Protein AF-A0A101HUD2-F1 (afdb_monomer_lite)

Structure (mmCIF, N/CA/C/O backbone):
data_AF-A0A101HUD2-F1
#
_entry.id   AF-A0A101HUD2-F1
#
loop_
_atom_site.group_PDB
_atom_site.id
_atom_site.type_symbol
_atom_site.label_atom_id
_atom_site.label_alt_id
_atom_site.label_comp_id
_atom_site.label_asym_id
_atom_site.label_entity_id
_atom_site.label_seq_id
_atom_site.pdbx_PDB_ins_code
_atom_site.Cartn_x
_atom_site.Cartn_y
_atom_site.Cartn_z
_atom_site.occupancy
_atom_site.B_iso_or_equiv
_atom_site.auth_seq_id
_atom_site.auth_comp_id
_atom_site.auth_asym_id
_atom_site.auth_atom_id
_atom_site.pdbx_PDB_model_num
ATOM 1 N N . MET A 1 1 ? -55.089 -31.648 31.713 1.00 52.16 1 MET A N 1
ATOM 2 C CA . MET A 1 1 ? -54.821 -31.008 30.400 1.00 52.16 1 MET A CA 1
ATOM 3 C C . MET A 1 1 ? -54.648 -29.482 30.451 1.00 52.16 1 MET A C 1
ATOM 5 O O . MET A 1 1 ? -53.893 -28.968 29.644 1.00 52.16 1 MET A O 1
ATOM 9 N N . LYS A 1 2 ? -55.239 -28.736 31.404 1.00 50.19 2 LYS A N 1
ATOM 10 C CA . LYS A 1 2 ? -55.104 -27.259 31.476 1.00 50.19 2 LYS A CA 1
ATOM 11 C C . LYS A 1 2 ? -53.795 -26.702 32.077 1.00 50.19 2 LYS A C 1
ATOM 13 O O . LYS A 1 2 ? -53.515 -25.530 31.883 1.00 50.19 2 LYS A O 1
ATOM 18 N N . LYS A 1 3 ? -52.977 -27.512 32.767 1.00 48.19 3 LYS A N 1
ATOM 19 C CA . LYS A 1 3 ? -51.694 -27.059 33.358 1.00 48.19 3 LYS A CA 1
ATOM 20 C C . LYS A 1 3 ? -50.488 -27.157 32.409 1.00 48.19 3 LYS A C 1
ATOM 22 O O . LYS A 1 3 ? -49.485 -26.504 32.649 1.00 48.19 3 LYS A O 1
ATOM 27 N N . ILE A 1 4 ? -50.600 -27.925 31.321 1.00 52.41 4 ILE A N 1
ATOM 28 C CA . ILE A 1 4 ? -49.513 -28.111 30.340 1.00 52.41 4 ILE A CA 1
ATOM 29 C C . ILE A 1 4 ? -49.506 -26.981 29.296 1.00 52.41 4 ILE A C 1
ATOM 31 O O . ILE A 1 4 ? -48.443 -26.585 28.834 1.00 52.41 4 ILE A O 1
ATOM 35 N N . LEU A 1 5 ? -50.663 -26.371 29.002 1.00 47.00 5 LEU A N 1
ATOM 36 C CA . LEU A 1 5 ? -50.728 -25.225 28.085 1.00 47.00 5 LEU A CA 1
ATOM 37 C C . LEU A 1 5 ? -50.095 -23.940 28.646 1.00 47.00 5 LEU A C 1
ATOM 39 O O . LEU A 1 5 ? -49.702 -23.079 27.869 1.00 47.00 5 LEU A O 1
ATOM 43 N N . PHE A 1 6 ? -49.962 -23.804 29.969 1.00 47.34 6 PHE A N 1
ATOM 44 C CA . PHE A 1 6 ? -49.392 -22.592 30.571 1.00 47.34 6 PHE A CA 1
ATOM 45 C C . PHE A 1 6 ? -47.856 -22.577 30.549 1.00 47.34 6 PHE A C 1
ATOM 47 O O . PHE A 1 6 ? -47.251 -21.512 30.521 1.00 47.34 6 PHE A O 1
ATOM 54 N N . ALA A 1 7 ? -47.218 -23.752 30.499 1.00 47.59 7 ALA A N 1
ATOM 55 C CA . ALA A 1 7 ? -45.763 -23.862 30.397 1.00 47.59 7 ALA A CA 1
ATOM 56 C C . ALA A 1 7 ? -45.249 -23.546 28.980 1.00 47.59 7 ALA A C 1
ATOM 58 O O . ALA A 1 7 ? -44.144 -23.033 28.830 1.00 47.59 7 ALA A O 1
ATOM 59 N N . LEU A 1 8 ? -46.064 -23.783 27.944 1.00 45.81 8 LEU A N 1
ATOM 60 C CA . LEU A 1 8 ? -45.696 -23.478 26.556 1.00 45.81 8 LEU A CA 1
ATOM 61 C C . LEU A 1 8 ? -45.799 -21.981 26.215 1.00 45.81 8 LEU A C 1
ATOM 63 O O . LEU A 1 8 ? -45.096 -21.516 25.328 1.00 45.81 8 LEU A O 1
ATOM 67 N N . ALA A 1 9 ? -46.637 -21.224 26.931 1.00 48.59 9 ALA A N 1
ATOM 68 C CA . ALA A 1 9 ? -46.814 -19.785 26.707 1.00 48.59 9 ALA A CA 1
ATOM 69 C C . ALA A 1 9 ? -45.711 -18.922 27.355 1.00 48.59 9 ALA A C 1
ATOM 71 O O . ALA A 1 9 ? -45.517 -17.772 26.968 1.00 48.59 9 ALA A O 1
ATOM 72 N N . ILE A 1 10 ? -44.973 -19.470 28.328 1.00 48.47 10 ILE A N 1
ATOM 73 C CA . ILE A 1 10 ? -43.882 -18.763 29.022 1.00 48.47 10 ILE A CA 1
ATOM 74 C C . ILE A 1 10 ? -42.549 -18.916 28.268 1.00 48.47 10 ILE A C 1
ATOM 76 O O . ILE A 1 10 ? -41.700 -18.032 28.345 1.00 48.47 10 ILE A O 1
ATOM 80 N N . LEU A 1 11 ? -42.382 -19.971 27.459 1.00 48.03 11 LEU A N 1
ATOM 81 C CA . LEU A 1 11 ? -41.177 -20.147 26.638 1.00 48.03 11 LEU A CA 1
ATOM 82 C C . LEU A 1 11 ? -41.132 -19.248 25.392 1.00 48.03 11 LEU A C 1
ATOM 84 O O . LEU A 1 11 ? -40.073 -19.095 24.796 1.00 48.03 11 LEU A O 1
ATOM 88 N N . THR A 1 12 ? -42.250 -18.634 24.998 1.00 49.47 12 THR A N 1
ATOM 89 C CA . THR A 1 12 ? -42.324 -17.765 23.810 1.00 49.47 12 THR A CA 1
ATOM 90 C C . THR A 1 12 ? -42.068 -16.284 24.102 1.00 49.47 12 THR A C 1
ATOM 92 O O . THR A 1 12 ? -42.095 -15.479 23.178 1.00 49.47 12 THR A O 1
ATOM 95 N N . PHE A 1 13 ? -41.818 -15.906 25.362 1.00 48.19 13 PHE A N 1
ATOM 96 C CA . PHE A 1 13 ? -41.580 -14.509 25.766 1.00 48.19 13 PHE A CA 1
ATOM 97 C C . PHE A 1 13 ? -40.123 -14.187 26.137 1.00 48.19 13 PHE A C 1
ATOM 99 O O . PHE A 1 13 ? -39.815 -13.049 26.487 1.00 48.19 13 PHE A O 1
ATOM 106 N N . LEU A 1 14 ? -39.209 -15.156 26.033 1.00 52.09 14 LEU A N 1
ATOM 107 C CA . LEU A 1 14 ? -37.779 -14.944 26.258 1.00 52.09 14 LEU A CA 1
ATOM 108 C C . LEU A 1 14 ? -37.064 -14.767 24.920 1.00 52.09 14 LEU A C 1
ATOM 110 O O . LEU A 1 14 ? -36.564 -15.717 24.329 1.00 52.09 14 LEU A O 1
ATOM 114 N N . GLY A 1 15 ? -37.024 -13.515 24.470 1.00 54.12 15 GLY A N 1
ATOM 115 C CA . GLY A 1 15 ? -36.159 -13.075 23.384 1.00 54.12 15 GLY A CA 1
ATOM 116 C C . GLY A 1 15 ? -36.872 -12.969 22.046 1.00 54.12 15 GLY A C 1
ATOM 117 O O . GLY A 1 15 ? -36.705 -13.818 21.174 1.00 54.12 15 GLY A O 1
ATOM 118 N N . SER A 1 16 ? -37.560 -11.846 21.817 1.00 53.38 16 SER A N 1
ATOM 119 C CA . SER A 1 16 ? -37.506 -11.275 20.469 1.00 53.38 16 SER A CA 1
ATOM 120 C C . SER A 1 16 ? -36.022 -11.194 20.116 1.00 53.38 16 SER A C 1
ATOM 122 O O . SER A 1 16 ? -35.287 -10.597 20.912 1.00 53.38 16 SER A O 1
ATOM 124 N N . PRO A 1 17 ? -35.541 -11.789 19.007 1.00 54.94 17 PRO A N 1
ATOM 125 C CA . PRO A 1 17 ? -34.194 -11.497 18.566 1.00 54.94 17 PRO A CA 1
ATOM 126 C C . PRO A 1 17 ? -34.155 -9.980 18.440 1.00 54.94 17 PRO A C 1
ATOM 128 O O . PRO A 1 17 ? -34.893 -9.394 17.640 1.00 54.94 17 PRO A O 1
ATOM 131 N N . GLY A 1 18 ? -33.364 -9.325 19.297 1.00 54.00 18 GLY A N 1
ATOM 132 C CA . GLY A 1 18 ? -32.982 -7.951 19.033 1.00 54.00 18 GLY A CA 1
ATOM 133 C C . GLY A 1 18 ? -32.540 -7.941 17.581 1.00 54.00 18 GLY A C 1
ATOM 134 O O . GLY A 1 18 ? -31.920 -8.909 17.132 1.00 54.00 18 GLY A O 1
ATOM 135 N N . LYS A 1 19 ? -32.939 -6.929 16.809 1.00 45.28 19 LYS A N 1
ATOM 136 C CA . LYS A 1 19 ? -32.363 -6.770 15.480 1.00 45.28 19 LYS A CA 1
ATOM 137 C C . LYS A 1 19 ? -30.859 -6.706 15.708 1.00 45.28 19 LYS A C 1
ATOM 139 O O . LYS A 1 19 ? -30.356 -5.672 16.135 1.00 45.28 19 LYS A O 1
ATOM 144 N N . ILE A 1 20 ? -30.166 -7.818 15.478 1.00 47.25 20 ILE A N 1
ATOM 145 C CA . ILE A 1 20 ? -28.734 -7.838 15.274 1.00 47.25 20 ILE A CA 1
ATOM 146 C C . ILE A 1 20 ? -28.622 -7.141 13.929 1.00 47.25 20 ILE A C 1
ATOM 148 O O . ILE A 1 20 ? -28.646 -7.762 12.870 1.00 47.25 20 ILE A O 1
ATOM 152 N N . ARG A 1 21 ? -28.652 -5.807 13.964 1.00 49.19 21 ARG A N 1
ATOM 153 C CA . ARG A 1 21 ? -28.029 -5.038 12.914 1.00 49.19 21 ARG A CA 1
ATOM 154 C C . ARG A 1 21 ? -26.582 -5.477 13.052 1.00 49.19 21 ARG A C 1
ATOM 156 O O . ARG A 1 21 ? -25.925 -5.113 14.019 1.00 49.19 21 ARG A O 1
ATOM 163 N N . ALA A 1 22 ? -26.118 -6.328 12.140 1.00 48.12 22 ALA A N 1
ATOM 164 C CA . ALA A 1 22 ? -24.749 -6.146 11.712 1.00 48.12 22 ALA A CA 1
ATOM 165 C C . ALA A 1 22 ? -24.693 -4.654 11.388 1.00 48.12 22 ALA A C 1
ATOM 167 O O . ALA A 1 22 ? -25.443 -4.205 10.514 1.00 48.12 22 ALA A O 1
ATOM 168 N N . GLU A 1 23 ? -24.012 -3.861 12.216 1.00 55.31 23 GLU A N 1
ATOM 169 C CA . GLU A 1 23 ? -23.694 -2.508 11.798 1.00 55.31 23 GLU A CA 1
ATOM 170 C C . GLU A 1 23 ? -22.997 -2.696 10.464 1.00 55.31 23 GLU A C 1
ATOM 172 O O . GLU A 1 23 ? -21.988 -3.398 10.370 1.00 55.31 23 GLU A O 1
ATOM 177 N N . GLU A 1 24 ? -23.674 -2.262 9.402 1.00 67.94 24 GLU A N 1
ATOM 178 C CA . GLU A 1 24 ? -23.121 -2.382 8.072 1.00 67.94 24 GLU A CA 1
ATOM 179 C C . GLU A 1 24 ? -21.824 -1.596 8.124 1.00 67.94 24 GLU A C 1
ATOM 181 O O . GLU A 1 24 ? -21.862 -0.384 8.336 1.00 67.94 24 GLU A O 1
ATOM 186 N N . ILE A 1 25 ? -20.699 -2.309 7.996 1.00 76.56 25 ILE A N 1
ATOM 187 C CA . ILE A 1 25 ? -19.387 -1.688 7.883 1.00 76.56 25 ILE A CA 1
ATOM 188 C C . ILE A 1 25 ? -19.533 -0.588 6.849 1.00 76.56 25 ILE A C 1
ATOM 190 O O . ILE A 1 25 ? -19.991 -0.824 5.720 1.00 76.56 25 ILE A O 1
ATOM 194 N N . A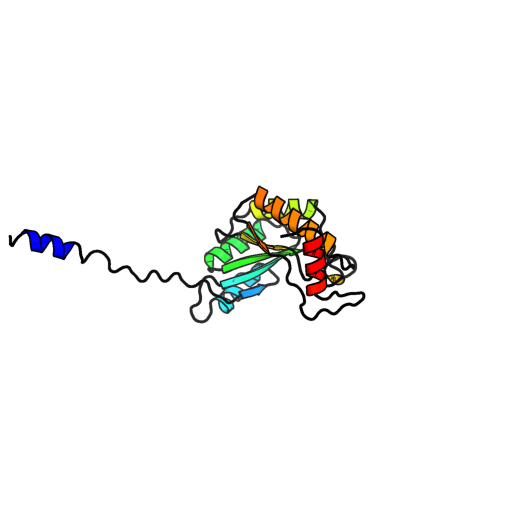SN A 1 26 ? -19.199 0.618 7.271 1.00 81.88 26 ASN A N 1
ATOM 195 C CA . ASN A 1 26 ? -19.356 1.779 6.440 1.00 81.88 26 ASN A CA 1
ATOM 196 C C . ASN A 1 26 ? -18.569 1.591 5.132 1.00 81.88 26 ASN A C 1
ATOM 198 O O . ASN A 1 26 ? -17.450 1.084 5.112 1.00 81.88 26 ASN A O 1
ATOM 202 N N . LYS A 1 27 ? -19.193 1.942 4.007 1.00 87.44 27 LYS A N 1
ATOM 203 C CA . LYS A 1 27 ? -18.602 1.782 2.668 1.00 87.44 27 LYS A CA 1
ATOM 204 C C . LYS A 1 27 ? -17.692 2.949 2.296 1.00 87.44 27 LYS A C 1
ATOM 206 O O . LYS A 1 27 ? -17.027 2.893 1.265 1.00 87.44 27 LYS A O 1
ATOM 211 N N . PHE A 1 28 ? -17.703 4.012 3.095 1.00 92.44 28 PHE A N 1
ATOM 212 C CA . PHE A 1 28 ? -16.899 5.200 2.875 1.00 92.44 28 PHE A CA 1
ATOM 213 C C . PHE A 1 28 ? -15.532 5.064 3.537 1.00 92.44 28 PHE A C 1
ATOM 215 O O . PHE A 1 28 ? -15.383 4.492 4.619 1.00 92.44 28 PHE A O 1
ATOM 222 N N . GLY A 1 29 ? -14.537 5.635 2.870 1.00 95.12 29 GLY A N 1
ATOM 223 C CA . GLY A 1 29 ? -13.191 5.739 3.389 1.00 95.12 29 GLY A CA 1
ATOM 224 C C . GLY A 1 29 ? -12.515 7.018 2.938 1.00 95.12 29 GLY A C 1
ATOM 225 O O . GLY A 1 29 ? -12.966 7.676 1.998 1.00 95.12 29 GLY A O 1
ATOM 226 N N . ILE A 1 30 ? -11.424 7.356 3.612 1.00 97.50 30 ILE A N 1
ATOM 227 C CA . ILE A 1 30 ? -10.593 8.509 3.282 1.00 97.50 30 ILE A CA 1
ATOM 228 C C . ILE A 1 30 ? -9.116 8.133 3.361 1.00 97.50 30 ILE A C 1
ATOM 230 O O . ILE A 1 30 ? -8.723 7.277 4.152 1.00 97.50 30 ILE A O 1
ATOM 234 N N . HIS A 1 31 ? -8.292 8.763 2.528 1.00 98.25 31 HIS A N 1
ATOM 235 C CA . HIS A 1 31 ? -6.842 8.644 2.615 1.00 98.25 31 HIS A CA 1
ATOM 236 C C . HIS A 1 31 ? -6.290 9.792 3.466 1.00 98.25 31 HIS A C 1
ATOM 238 O O . HIS A 1 31 ? -6.583 10.953 3.185 1.00 98.25 31 HIS A O 1
ATOM 244 N N . ILE A 1 32 ? -5.455 9.471 4.454 1.00 98.31 32 ILE A N 1
ATOM 245 C CA . ILE A 1 32 ? -4.706 10.436 5.274 1.00 98.31 32 ILE A CA 1
ATOM 246 C C . ILE A 1 32 ? -3.204 10.317 5.012 1.00 98.31 32 ILE A C 1
ATOM 248 O O . ILE A 1 32 ? -2.723 9.277 4.554 1.00 98.31 32 ILE A O 1
ATOM 252 N N . LEU A 1 33 ? -2.461 11.389 5.257 1.00 94.94 33 LEU A N 1
ATOM 253 C CA . LEU A 1 33 ? -1.013 11.440 5.067 1.00 94.94 33 LEU A CA 1
ATOM 254 C C . LEU A 1 33 ? -0.268 11.117 6.361 1.00 94.94 33 LEU A C 1
ATOM 256 O O . LEU A 1 33 ? 0.765 10.453 6.311 1.00 94.94 33 LEU A O 1
ATOM 260 N N . GLU A 1 34 ? -0.802 11.544 7.505 1.00 97.00 34 GLU A N 1
ATOM 261 C CA . GLU A 1 34 ? -0.145 11.420 8.803 1.00 97.00 34 GLU A CA 1
ATOM 262 C C . GLU A 1 34 ? -1.064 10.803 9.864 1.00 97.00 34 GLU A C 1
ATOM 264 O O . GLU A 1 34 ? -2.271 11.026 9.915 1.00 97.00 34 GLU A O 1
ATOM 269 N N . THR A 1 35 ? -0.471 10.027 10.775 1.00 98.12 35 THR A N 1
ATOM 270 C CA . THR A 1 35 ? -1.204 9.286 11.827 1.00 98.12 35 THR A CA 1
ATOM 271 C C . THR A 1 35 ? -2.065 10.158 12.751 1.00 98.12 35 THR A C 1
ATOM 273 O O . THR A 1 35 ? -3.013 9.664 13.363 1.00 98.12 35 THR A O 1
ATOM 276 N N . ASN A 1 36 ? -1.746 11.447 12.882 1.00 97.00 36 ASN A N 1
ATOM 277 C CA . ASN A 1 36 ? -2.466 12.394 13.732 1.00 97.00 36 ASN A CA 1
ATOM 278 C C . ASN A 1 36 ? -3.736 12.971 13.078 1.00 97.00 36 ASN A C 1
ATOM 280 O O . ASN A 1 36 ? -4.510 13.628 13.766 1.00 97.00 36 ASN A O 1
ATOM 284 N N . GLU A 1 37 ? -3.984 12.700 11.796 1.00 98.31 37 GLU A N 1
ATOM 285 C CA . GLU A 1 37 ? -5.196 13.123 11.076 1.00 98.31 37 GLU A CA 1
ATOM 286 C C . GLU A 1 37 ? -6.392 12.181 11.333 1.00 98.31 37 GLU A C 1
ATOM 288 O O . GLU A 1 37 ? -7.500 12.416 10.854 1.00 98.31 37 GLU A O 1
ATOM 293 N N . VAL A 1 38 ? -6.190 11.110 12.111 1.00 98.25 38 VAL A N 1
ATOM 294 C CA . VAL A 1 38 ? -7.177 10.042 12.348 1.00 98.25 38 VAL A CA 1
ATOM 295 C C . VAL A 1 38 ? -8.495 10.531 12.963 1.00 98.25 38 VAL A C 1
ATOM 297 O O . VAL A 1 38 ? -9.553 10.014 12.610 1.00 98.25 38 VAL A O 1
ATOM 300 N N . ASP A 1 39 ? -8.465 11.542 13.837 1.00 97.56 39 ASP A N 1
ATOM 301 C CA . ASP A 1 39 ? -9.690 12.105 14.420 1.00 97.56 39 ASP A CA 1
ATOM 302 C C . ASP A 1 39 ? -10.529 12.829 13.346 1.00 97.56 39 ASP A C 1
ATOM 304 O O . ASP A 1 39 ? -11.734 12.605 13.250 1.00 97.56 39 ASP A O 1
ATOM 308 N N . GLN A 1 40 ? -9.889 13.607 12.464 1.00 97.44 40 GLN A N 1
ATOM 309 C CA . GLN A 1 40 ? -10.561 14.286 11.345 1.00 97.44 40 GLN A CA 1
ATOM 310 C C . GLN A 1 40 ? -11.088 13.283 10.313 1.00 97.44 40 GLN A C 1
ATOM 312 O O . GLN A 1 40 ? -12.176 13.458 9.763 1.00 97.44 40 GLN A O 1
ATOM 317 N N . ALA A 1 41 ? -10.341 12.201 10.071 1.00 97.25 41 ALA A N 1
ATOM 318 C CA . ALA A 1 41 ? -10.800 11.112 9.221 1.00 97.25 41 ALA A CA 1
ATOM 319 C C . ALA A 1 41 ? -12.104 10.509 9.758 1.00 97.25 41 ALA A C 1
ATOM 321 O O . ALA A 1 41 ? -13.054 10.361 8.991 1.00 97.25 41 ALA A O 1
ATOM 322 N N . ALA A 1 42 ? -12.173 10.226 11.066 1.00 96.38 42 ALA A N 1
ATOM 323 C CA . ALA A 1 42 ? -13.364 9.679 11.715 1.00 96.38 42 ALA A CA 1
ATOM 324 C C . ALA A 1 42 ? -14.581 10.600 11.583 1.00 96.38 42 ALA A C 1
ATOM 326 O O . ALA A 1 42 ? -15.660 10.127 11.224 1.00 96.38 42 ALA A O 1
ATOM 327 N N . GLU A 1 43 ? -14.406 11.905 11.811 1.00 95.31 43 GLU A N 1
ATOM 328 C CA . GLU A 1 43 ? -15.479 12.898 11.665 1.00 95.31 43 GLU A CA 1
ATOM 329 C C . GLU A 1 43 ? -16.100 12.889 10.263 1.00 95.31 43 GLU A C 1
ATOM 331 O O . GLU A 1 43 ? -17.312 13.059 10.126 1.00 95.31 43 GLU A O 1
ATOM 336 N N . LEU A 1 44 ? -15.289 12.663 9.226 1.00 94.94 44 LEU A N 1
ATOM 337 C CA . LEU A 1 44 ? -15.748 12.624 7.841 1.00 94.94 44 LEU A CA 1
ATOM 338 C C . LEU A 1 44 ? -16.389 11.285 7.487 1.00 94.94 44 LEU A C 1
ATOM 340 O O . LEU A 1 44 ? -17.532 11.253 7.021 1.00 94.94 44 LEU A O 1
ATOM 344 N N . VAL A 1 45 ? -15.670 10.179 7.693 1.00 94.94 45 VAL A N 1
ATOM 345 C CA . VAL A 1 45 ? -16.129 8.874 7.204 1.00 94.94 45 VAL A CA 1
ATOM 346 C C . VAL A 1 45 ? -17.322 8.375 8.002 1.00 94.94 45 VAL A C 1
ATOM 348 O O . VAL A 1 45 ? -18.271 7.899 7.391 1.00 94.94 45 VAL A O 1
ATOM 351 N N . ASN A 1 46 ? -17.345 8.570 9.323 1.00 93.94 46 ASN A N 1
ATOM 352 C CA . ASN A 1 46 ? -18.453 8.156 10.191 1.00 93.94 46 ASN A CA 1
ATOM 353 C C . ASN A 1 46 ? -19.533 9.249 10.340 1.00 93.94 46 ASN A C 1
ATOM 355 O O . ASN A 1 46 ? -20.427 9.155 11.185 1.00 93.94 46 ASN A O 1
ATOM 359 N N . SER A 1 47 ? -19.502 10.287 9.496 1.00 89.25 47 SER A N 1
ATOM 360 C CA . SER A 1 47 ? -20.580 11.276 9.438 1.00 89.25 47 SER A CA 1
ATOM 361 C C . SER A 1 47 ? -21.923 10.634 9.048 1.00 89.25 47 SER A C 1
ATOM 363 O O . SER A 1 47 ? -21.993 9.569 8.435 1.00 89.25 47 SER A O 1
ATOM 365 N N . GLY A 1 48 ? -23.034 11.267 9.441 1.00 84.31 48 GLY A N 1
ATOM 366 C CA . GLY A 1 48 ? -24.377 10.801 9.066 1.00 84.31 48 GLY A CA 1
ATOM 367 C C . GLY A 1 48 ? -24.840 9.502 9.743 1.00 84.31 48 GLY A C 1
ATOM 368 O O . GLY A 1 48 ? -25.834 8.924 9.307 1.00 84.31 48 GLY A O 1
ATOM 369 N N . GLY A 1 49 ? -24.161 9.058 10.809 1.00 83.69 49 GLY A N 1
ATOM 370 C CA . GLY A 1 49 ? -24.510 7.850 11.567 1.00 83.69 49 GLY A CA 1
ATOM 371 C C . GLY A 1 49 ? -23.895 6.559 11.020 1.00 83.69 49 GLY A C 1
ATOM 372 O O . GLY A 1 49 ? -24.416 5.482 11.312 1.00 83.69 49 GLY A O 1
ATOM 373 N N . GLY A 1 50 ? -22.839 6.666 10.205 1.00 87.19 50 GLY A N 1
ATOM 374 C CA . GLY A 1 50 ? -21.991 5.531 9.845 1.00 87.19 50 GLY A CA 1
ATOM 375 C C . GLY A 1 50 ? -21.104 5.100 11.014 1.00 87.19 50 GLY A C 1
ATOM 376 O O . GLY A 1 50 ? -20.814 5.899 11.901 1.00 87.19 50 GLY A O 1
ATOM 377 N N . ASP A 1 51 ? -20.667 3.844 11.000 1.00 92.19 51 ASP A N 1
ATOM 378 C CA . ASP A 1 51 ? -19.697 3.317 11.960 1.00 92.19 51 ASP A CA 1
ATOM 379 C C . ASP A 1 51 ? -18.729 2.356 11.259 1.00 92.19 51 ASP A C 1
ATOM 381 O O . ASP A 1 51 ? -19.068 1.781 10.217 1.00 92.19 51 ASP A O 1
ATOM 385 N N . TRP A 1 52 ? -17.523 2.188 11.801 1.00 94.62 52 TRP A N 1
ATOM 386 C CA . TRP A 1 52 ? -16.474 1.360 11.192 1.00 94.62 52 TRP A CA 1
ATOM 387 C C . TRP A 1 52 ? -16.082 1.790 9.764 1.00 94.62 52 TRP A C 1
ATOM 389 O O . TRP A 1 52 ? -15.955 0.960 8.864 1.00 94.62 52 TRP A O 1
ATOM 399 N N . GLY A 1 53 ? -15.891 3.096 9.544 1.00 96.19 53 GLY A N 1
ATOM 400 C CA . GLY A 1 53 ? -15.370 3.658 8.291 1.00 96.19 53 GLY A CA 1
ATOM 401 C C . GLY A 1 53 ? -13.910 3.308 8.011 1.00 96.19 53 GLY A C 1
ATOM 402 O O . GLY A 1 53 ? -13.155 2.916 8.901 1.00 96.19 53 GLY A O 1
ATOM 403 N N . TRP A 1 54 ? -13.498 3.450 6.753 1.00 97.69 54 TRP A N 1
ATOM 404 C CA . TRP A 1 54 ? -12.161 3.052 6.310 1.00 97.69 54 TRP A CA 1
ATOM 405 C C . TRP A 1 54 ? -11.182 4.223 6.318 1.00 97.69 54 TRP A C 1
ATOM 407 O O . TRP A 1 54 ? -11.521 5.345 5.939 1.00 97.69 54 TRP A O 1
ATOM 417 N N . VAL A 1 55 ? -9.933 3.955 6.684 1.00 98.44 55 VAL A N 1
ATOM 418 C CA . VAL A 1 55 ? -8.855 4.942 6.605 1.00 98.44 55 VAL A CA 1
ATOM 419 C C . VAL A 1 55 ? -7.636 4.338 5.923 1.00 98.44 55 VAL A C 1
ATOM 421 O O . VAL A 1 55 ? -7.036 3.391 6.424 1.00 98.44 55 VAL A O 1
ATOM 424 N N . THR A 1 56 ? -7.259 4.880 4.769 1.00 98.69 56 THR A N 1
ATOM 425 C CA . THR A 1 56 ? -6.013 4.503 4.094 1.00 98.69 56 THR A CA 1
ATOM 426 C C . THR A 1 56 ? -4.883 5.381 4.607 1.00 98.69 56 THR A C 1
ATOM 428 O O . THR A 1 56 ? -5.005 6.604 4.608 1.00 98.69 56 THR A O 1
ATOM 431 N N . ILE A 1 57 ? -3.779 4.766 5.023 1.00 98.69 57 ILE A N 1
ATOM 432 C CA . ILE A 1 57 ? -2.583 5.471 5.499 1.00 98.69 57 ILE A CA 1
ATOM 433 C C . ILE A 1 57 ? -1.324 4.823 4.928 1.00 98.69 57 ILE A C 1
ATOM 435 O O . ILE A 1 57 ? -1.274 3.610 4.723 1.00 98.69 57 ILE A O 1
ATOM 439 N N . VAL A 1 58 ? -0.296 5.629 4.678 1.00 98.06 58 VAL A N 1
ATOM 440 C CA . VAL A 1 58 ? 0.979 5.162 4.126 1.00 98.06 58 VAL A CA 1
ATOM 441 C C . VAL A 1 58 ? 1.947 4.788 5.247 1.00 98.06 58 VAL A C 1
ATOM 443 O O . VAL A 1 58 ? 2.303 5.632 6.065 1.00 98.06 58 VAL A O 1
ATOM 446 N N . LEU A 1 59 ? 2.424 3.544 5.251 1.00 98.50 59 LEU A N 1
ATOM 447 C CA . LEU A 1 59 ? 3.575 3.110 6.042 1.00 98.50 59 LEU A CA 1
ATOM 448 C C . LEU A 1 59 ? 4.826 3.168 5.169 1.00 98.50 59 LEU A C 1
ATOM 450 O O . LEU A 1 59 ? 4.979 2.356 4.258 1.00 98.50 59 LEU A O 1
ATOM 454 N N . ARG A 1 60 ? 5.732 4.103 5.462 1.00 97.81 60 ARG A N 1
ATOM 455 C CA . ARG A 1 60 ? 7.043 4.168 4.806 1.00 97.81 60 ARG A CA 1
ATOM 456 C C . ARG A 1 60 ? 8.059 3.317 5.558 1.00 97.81 60 ARG A C 1
ATOM 458 O O . ARG A 1 60 ? 8.092 3.321 6.786 1.00 97.81 60 ARG A O 1
ATOM 465 N N . ILE A 1 61 ? 8.938 2.645 4.824 1.00 97.81 61 ILE A N 1
ATOM 466 C CA . ILE A 1 61 ? 10.010 1.813 5.395 1.00 97.81 61 ILE A CA 1
ATOM 467 C C . ILE A 1 61 ? 10.976 2.585 6.310 1.00 97.81 61 ILE A C 1
ATOM 469 O O . ILE A 1 61 ? 11.566 1.997 7.213 1.00 97.81 61 ILE A O 1
ATOM 473 N N . ASN A 1 62 ? 11.128 3.895 6.113 1.00 96.62 62 ASN A N 1
ATOM 474 C CA . ASN A 1 62 ? 11.952 4.758 6.962 1.00 96.62 62 ASN A CA 1
ATOM 475 C C . ASN A 1 62 ? 11.187 5.365 8.153 1.00 96.62 62 ASN A C 1
ATOM 477 O O . ASN A 1 62 ? 11.717 6.233 8.842 1.00 96.62 62 ASN A O 1
ATOM 481 N N . ASP A 1 63 ? 9.959 4.908 8.404 1.00 96.94 63 ASP A N 1
ATOM 482 C CA . ASP A 1 63 ? 9.036 5.470 9.388 1.00 96.94 63 ASP A CA 1
ATOM 483 C C . ASP A 1 63 ? 8.332 4.371 10.210 1.00 96.94 63 ASP A C 1
ATOM 485 O O . ASP A 1 63 ? 7.108 4.341 10.377 1.00 96.94 63 ASP A O 1
ATOM 489 N N . LEU A 1 64 ? 9.136 3.431 10.715 1.00 97.94 64 LEU A N 1
ATOM 490 C CA . LEU A 1 64 ? 8.709 2.293 11.539 1.00 97.94 64 LEU A CA 1
ATOM 491 C C . LEU A 1 64 ? 8.747 2.628 13.042 1.00 97.94 64 LEU A C 1
ATOM 493 O O . LEU A 1 64 ? 9.348 1.912 13.844 1.00 97.94 64 LEU A O 1
ATOM 497 N N . ASP A 1 65 ? 8.133 3.747 13.426 1.00 98.50 65 ASP A N 1
ATOM 498 C CA . ASP A 1 65 ? 8.035 4.174 14.827 1.00 98.50 65 ASP A CA 1
ATOM 499 C C . ASP A 1 65 ? 6.909 3.418 15.555 1.00 98.50 65 ASP A C 1
ATOM 501 O O . ASP A 1 65 ? 5.719 3.638 15.314 1.00 98.50 65 ASP A O 1
ATOM 505 N N . GLN A 1 66 ? 7.284 2.515 16.462 1.00 98.38 66 GLN A N 1
ATOM 506 C CA . GLN A 1 66 ? 6.329 1.647 17.150 1.00 98.38 66 GLN A CA 1
ATOM 507 C C . GLN A 1 66 ? 5.325 2.422 18.014 1.00 98.38 66 GLN A C 1
ATOM 509 O O . GLN A 1 66 ? 4.147 2.068 18.022 1.00 98.38 66 GLN A O 1
ATOM 514 N N . GLU A 1 67 ? 5.751 3.465 18.730 1.00 98.62 67 GLU A N 1
ATOM 515 C CA . GLU A 1 67 ? 4.856 4.236 19.601 1.00 98.62 67 GLU A CA 1
ATOM 516 C C . GLU A 1 67 ? 3.840 5.009 18.761 1.00 98.62 67 GLU A C 1
ATOM 518 O O . GLU A 1 67 ? 2.633 4.967 19.029 1.00 98.62 67 GLU A O 1
ATOM 523 N N . LYS A 1 68 ? 4.316 5.653 17.693 1.00 98.62 68 LYS A N 1
ATOM 524 C CA . LYS A 1 68 ? 3.474 6.412 16.769 1.00 98.62 68 LYS A CA 1
ATOM 525 C C . LYS A 1 68 ? 2.397 5.534 16.132 1.00 98.62 68 LYS A C 1
ATOM 527 O O . LYS A 1 68 ? 1.214 5.885 16.154 1.00 98.62 68 LYS A O 1
ATOM 532 N N . TRP A 1 69 ? 2.791 4.388 15.584 1.00 98.75 69 TRP A N 1
ATOM 533 C CA . TRP A 1 69 ? 1.867 3.485 14.896 1.00 98.75 69 TRP A CA 1
ATOM 534 C C . TRP A 1 69 ? 0.939 2.742 15.856 1.00 98.75 69 TRP A C 1
ATOM 536 O O . TRP A 1 69 ? -0.241 2.572 15.544 1.00 98.75 69 TRP A O 1
ATOM 546 N N . GLN A 1 70 ? 1.412 2.370 17.049 1.00 98.81 70 GLN A N 1
ATOM 547 C CA . GLN A 1 70 ? 0.533 1.786 18.061 1.00 98.81 70 GLN A CA 1
ATOM 548 C C . GLN A 1 70 ? -0.540 2.790 18.496 1.00 98.81 70 GLN A C 1
ATOM 550 O O . GLN A 1 70 ? -1.721 2.447 18.528 1.00 98.81 70 GLN A O 1
ATOM 555 N N . LYS A 1 71 ? -0.165 4.055 18.725 1.00 98.81 71 LYS A N 1
ATOM 556 C CA . LYS A 1 71 ? -1.120 5.125 19.044 1.00 98.81 71 LYS A CA 1
ATOM 557 C C . LYS A 1 71 ? -2.150 5.331 17.930 1.00 98.81 71 LYS A C 1
ATOM 559 O O . LYS A 1 71 ? -3.331 5.517 18.219 1.00 98.81 71 LYS A O 1
ATOM 564 N N . PHE A 1 72 ? -1.728 5.275 16.667 1.00 98.88 72 PHE A N 1
ATOM 565 C CA . PHE A 1 72 ? -2.640 5.331 15.522 1.00 98.88 72 PHE A CA 1
ATOM 566 C C . PHE A 1 72 ? -3.658 4.181 15.535 1.00 98.88 72 PHE A C 1
ATOM 568 O O . PHE A 1 72 ? -4.858 4.425 15.406 1.00 98.88 72 PHE A O 1
ATOM 575 N N . PHE A 1 73 ? -3.213 2.939 15.747 1.00 98.88 73 PHE A N 1
ATOM 576 C CA . PHE A 1 73 ? -4.106 1.777 15.818 1.00 98.88 73 PHE A CA 1
ATOM 577 C C . PHE A 1 73 ? -5.033 1.814 17.035 1.00 98.88 73 PHE A C 1
ATOM 579 O O . PHE A 1 73 ? -6.207 1.455 16.920 1.00 98.88 73 PHE A O 1
ATOM 586 N N . ASP A 1 74 ? -4.559 2.306 18.176 1.00 98.81 74 ASP A N 1
ATOM 587 C CA . ASP A 1 74 ? -5.394 2.492 19.363 1.00 98.81 74 ASP A CA 1
ATOM 588 C C . ASP A 1 74 ? -6.478 3.546 19.131 1.00 98.81 74 ASP A C 1
ATOM 590 O O . ASP A 1 74 ? -7.636 3.338 19.505 1.00 98.81 74 ASP A O 1
ATOM 594 N N . ASN A 1 75 ? -6.138 4.633 18.437 1.00 98.75 75 ASN A N 1
ATOM 595 C CA . ASN A 1 75 ? -7.111 5.630 18.009 1.00 98.75 75 ASN A CA 1
ATOM 596 C C . ASN A 1 75 ? -8.107 5.071 16.993 1.00 98.75 75 ASN A C 1
ATOM 598 O O . ASN A 1 75 ? -9.297 5.313 17.156 1.00 98.75 75 ASN A O 1
ATOM 602 N N . CYS A 1 76 ? -7.670 4.279 16.009 1.00 98.62 76 CYS A N 1
ATOM 603 C CA . CYS A 1 7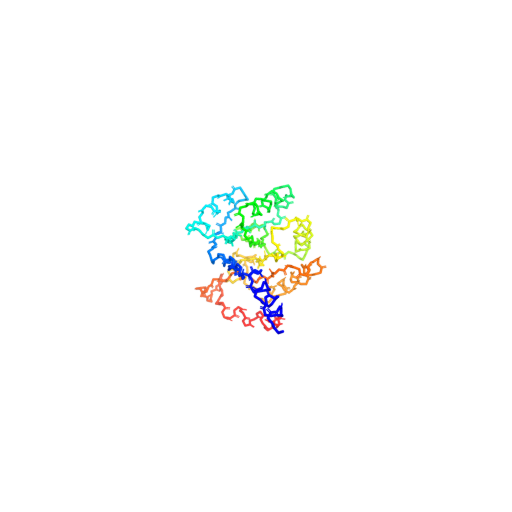6 ? -8.588 3.614 15.080 1.00 98.62 76 CYS A CA 1
ATOM 604 C C . CYS A 1 76 ? -9.592 2.731 15.830 1.00 98.62 76 CYS A C 1
ATOM 606 O O . CYS A 1 76 ? -10.786 2.784 15.556 1.00 98.62 76 CYS A O 1
ATOM 608 N N . ARG A 1 77 ? -9.136 1.974 16.836 1.00 98.06 77 ARG A N 1
ATOM 609 C CA . ARG A 1 77 ? -10.019 1.150 17.672 1.00 98.06 77 ARG A CA 1
ATOM 610 C C . ARG A 1 77 ? -11.009 1.997 18.469 1.00 98.06 77 ARG A C 1
ATOM 612 O O . ARG A 1 77 ? -12.177 1.647 18.541 1.00 98.06 77 ARG A O 1
ATOM 619 N N . ARG A 1 78 ? -10.552 3.104 19.061 1.00 97.88 78 ARG A N 1
ATOM 620 C CA . ARG A 1 78 ? -11.393 4.033 19.835 1.00 97.88 78 ARG A CA 1
ATOM 621 C C . ARG A 1 78 ? -12.433 4.749 18.969 1.00 97.88 78 ARG A C 1
ATOM 623 O O . ARG A 1 78 ? -13.529 5.014 19.446 1.00 97.88 78 ARG A O 1
ATOM 630 N N . LEU A 1 79 ? -12.063 5.106 17.742 1.00 97.31 79 LEU A N 1
ATOM 631 C CA . LEU A 1 79 ? -12.874 5.884 16.800 1.00 97.31 79 LEU A CA 1
ATOM 632 C C . LEU A 1 79 ? -13.702 5.011 15.848 1.00 97.31 79 LEU A C 1
ATOM 634 O O . LEU A 1 79 ? -14.377 5.560 14.982 1.00 97.31 79 LEU A O 1
ATOM 638 N N . HIS A 1 80 ? -13.614 3.684 15.988 1.00 96.31 80 HIS A N 1
ATOM 639 C CA . HIS A 1 80 ? -14.210 2.708 15.077 1.00 96.31 80 HIS A CA 1
ATOM 640 C C . HIS A 1 80 ? -13.838 3.007 13.616 1.00 96.31 80 HIS A C 1
ATOM 642 O O . HIS A 1 80 ? -14.669 3.348 12.772 1.00 96.31 80 HIS A O 1
ATOM 648 N N . LEU A 1 81 ? -12.541 2.905 13.332 1.00 97.81 81 LEU A N 1
ATOM 649 C CA . LEU A 1 81 ? -11.975 2.975 11.993 1.00 97.81 81 LEU A CA 1
ATOM 650 C C . LEU A 1 81 ? -11.260 1.674 11.637 1.00 97.81 81 LEU A C 1
ATOM 652 O O . LEU A 1 81 ? -10.586 1.062 12.472 1.00 97.81 81 LEU A O 1
ATOM 656 N N . ILE A 1 82 ? -11.362 1.291 10.367 1.00 98.19 82 ILE A N 1
ATOM 657 C CA . ILE A 1 82 ? -10.663 0.150 9.781 1.00 98.19 82 ILE A CA 1
ATOM 658 C C . ILE A 1 82 ? -9.480 0.671 8.951 1.00 98.19 82 ILE A C 1
ATOM 660 O O . ILE A 1 82 ? -9.697 1.302 7.912 1.00 98.19 82 ILE A O 1
ATOM 664 N N . PRO A 1 83 ? -8.225 0.437 9.374 1.00 98.44 83 PRO A N 1
ATOM 665 C CA . PRO A 1 83 ? -7.062 0.898 8.635 1.00 98.44 83 PRO A CA 1
ATOM 666 C C . PRO A 1 83 ? -6.764 0.002 7.428 1.00 98.44 83 PRO A C 1
ATOM 668 O O . PRO A 1 83 ? -6.718 -1.224 7.539 1.00 98.44 83 PRO A O 1
ATOM 671 N N . LEU A 1 84 ? -6.485 0.642 6.295 1.00 98.62 84 LEU A N 1
ATOM 672 C CA . LEU A 1 84 ? -5.851 0.083 5.103 1.00 98.62 84 LEU A CA 1
ATOM 673 C C . LEU A 1 84 ? -4.414 0.611 5.059 1.00 98.62 84 LEU A C 1
ATOM 675 O O . LEU A 1 84 ? -4.175 1.765 4.694 1.00 98.62 84 LEU A O 1
ATOM 679 N N . VAL A 1 85 ? -3.447 -0.209 5.466 1.00 98.81 85 VAL A N 1
ATOM 680 C CA . VAL A 1 85 ? -2.044 0.219 5.524 1.00 98.81 85 VAL A CA 1
ATOM 681 C C . VAL A 1 85 ? -1.395 0.008 4.157 1.00 98.81 85 VAL A C 1
ATOM 683 O O . VAL A 1 85 ? -1.173 -1.123 3.725 1.00 98.81 85 VAL A O 1
ATOM 686 N N . ARG A 1 86 ? -1.086 1.100 3.456 1.00 98.81 86 ARG A N 1
ATOM 687 C CA . ARG A 1 86 ? -0.373 1.073 2.176 1.00 98.81 86 ARG A CA 1
ATOM 688 C C . ARG A 1 86 ? 1.127 1.083 2.416 1.00 98.81 86 ARG A C 1
ATOM 690 O O . ARG A 1 86 ? 1.658 2.044 2.967 1.00 98.81 86 ARG A O 1
ATOM 697 N N . LEU A 1 87 ? 1.808 0.029 1.982 1.00 98.75 87 LEU A N 1
ATOM 698 C CA . LEU A 1 87 ? 3.261 -0.060 2.079 1.00 98.75 87 LEU A CA 1
ATOM 699 C C . LEU A 1 87 ? 3.911 0.921 1.103 1.00 98.75 87 LEU A C 1
ATOM 701 O O . LEU A 1 87 ? 3.470 1.065 -0.037 1.00 98.75 87 LEU A O 1
ATOM 705 N N . ALA A 1 88 ? 4.974 1.578 1.540 1.00 97.88 88 ALA A N 1
ATOM 706 C CA . ALA A 1 88 ? 5.793 2.445 0.715 1.00 97.88 88 ALA A CA 1
ATOM 707 C C . ALA A 1 88 ? 7.259 2.340 1.132 1.00 97.88 88 ALA A C 1
ATOM 709 O O . ALA A 1 88 ? 7.597 2.022 2.274 1.00 97.88 88 ALA A O 1
ATOM 710 N N . THR A 1 89 ? 8.142 2.612 0.185 1.00 97.44 89 THR A N 1
ATOM 711 C CA . THR A 1 89 ? 9.582 2.656 0.415 1.00 97.44 89 THR A CA 1
ATOM 712 C C . THR A 1 89 ? 10.004 4.093 0.730 1.00 97.44 89 THR A C 1
ATOM 714 O O . THR A 1 89 ? 9.463 4.718 1.642 1.00 97.44 89 THR A O 1
ATOM 717 N N . GLU A 1 90 ? 10.970 4.620 -0.011 1.00 95.81 90 GLU A N 1
ATOM 718 C CA . GLU A 1 90 ? 11.534 5.954 0.120 1.00 95.81 90 GLU A CA 1
ATOM 719 C C . GLU A 1 90 ? 11.602 6.581 -1.267 1.00 95.81 90 GLU A C 1
ATOM 721 O O . GLU A 1 90 ? 11.671 5.877 -2.278 1.00 95.81 90 GLU A O 1
ATOM 726 N N . ILE A 1 91 ? 11.578 7.909 -1.321 1.00 94.06 91 ILE A N 1
ATOM 727 C CA . ILE A 1 91 ? 11.755 8.624 -2.579 1.00 94.06 91 ILE A CA 1
ATOM 728 C C . ILE A 1 91 ? 13.255 8.792 -2.826 1.00 94.06 91 ILE A C 1
ATOM 730 O O . ILE A 1 91 ? 13.951 9.426 -2.035 1.00 94.06 91 ILE A O 1
ATOM 734 N N . GLU A 1 92 ? 13.730 8.276 -3.954 1.00 92.81 92 GLU A N 1
ATOM 735 C CA . GLU A 1 92 ? 15.098 8.420 -4.443 1.00 92.81 92 GLU A CA 1
ATOM 736 C C . GLU A 1 92 ? 15.063 8.934 -5.884 1.00 92.81 92 GLU A C 1
ATOM 738 O O . GLU A 1 92 ? 14.328 8.420 -6.725 1.00 92.81 92 GLU A O 1
ATOM 743 N N . ASN A 1 93 ? 15.855 9.964 -6.194 1.00 91.25 93 ASN A N 1
ATOM 744 C CA . ASN A 1 93 ? 15.945 10.532 -7.547 1.00 91.25 93 ASN A CA 1
ATOM 745 C C . ASN A 1 93 ? 14.580 10.903 -8.178 1.00 91.25 93 ASN A C 1
ATOM 747 O O . ASN A 1 93 ? 14.406 10.782 -9.386 1.00 91.25 93 ASN A O 1
ATOM 751 N N . ASN A 1 94 ? 13.633 11.400 -7.369 1.00 92.00 94 ASN A N 1
ATOM 752 C CA . ASN A 1 94 ? 12.250 11.751 -7.749 1.00 92.00 94 ASN A CA 1
ATOM 753 C C . ASN A 1 94 ? 11.322 10.570 -8.091 1.00 92.00 94 ASN A C 1
ATOM 755 O O . ASN A 1 94 ? 10.277 10.786 -8.711 1.00 92.00 94 ASN A O 1
ATOM 759 N N . PHE A 1 95 ? 11.664 9.352 -7.673 1.00 93.44 95 PHE A N 1
ATOM 760 C CA . PHE A 1 95 ? 10.819 8.166 -7.820 1.00 93.44 95 PHE A CA 1
ATOM 761 C C . PHE A 1 95 ? 10.725 7.418 -6.490 1.00 93.44 95 PHE A C 1
ATOM 763 O O . PHE A 1 95 ? 11.653 7.474 -5.686 1.00 93.44 95 PHE A O 1
ATOM 770 N N . TRP A 1 96 ? 9.647 6.675 -6.256 1.00 95.44 96 TRP A N 1
ATOM 771 C CA . TRP A 1 96 ? 9.638 5.678 -5.186 1.00 95.44 96 TRP A CA 1
ATOM 772 C C . TRP A 1 96 ? 10.627 4.574 -5.536 1.00 95.44 96 TRP A C 1
ATOM 774 O O . TRP A 1 96 ? 10.506 3.949 -6.592 1.00 95.44 96 TRP A O 1
ATOM 784 N N . ARG A 1 97 ? 11.621 4.326 -4.680 1.00 96.62 97 ARG A N 1
ATOM 785 C CA . ARG A 1 97 ? 12.558 3.220 -4.900 1.00 96.62 97 ARG A CA 1
ATOM 786 C C . ARG A 1 97 ? 11.804 1.895 -4.848 1.00 96.62 97 ARG A C 1
ATOM 788 O O . ARG A 1 97 ? 10.853 1.737 -4.084 1.00 96.62 97 ARG A O 1
ATOM 795 N N . ARG A 1 98 ? 12.236 0.904 -5.618 1.00 96.00 98 ARG A N 1
ATOM 796 C CA . ARG A 1 98 ? 11.657 -0.438 -5.489 1.00 96.00 98 ARG A CA 1
ATOM 797 C C . ARG A 1 98 ? 12.012 -1.041 -4.125 1.00 96.00 98 ARG A C 1
ATOM 799 O O . ARG A 1 98 ? 13.088 -0.741 -3.600 1.00 96.00 98 ARG A O 1
ATOM 806 N N . PRO A 1 99 ? 11.131 -1.868 -3.545 1.00 97.38 99 PRO A N 1
ATOM 807 C CA . PRO A 1 99 ? 11.443 -2.571 -2.311 1.00 97.38 99 PRO A CA 1
ATOM 808 C C . PRO A 1 99 ? 12.489 -3.657 -2.563 1.00 97.38 99 PRO A C 1
ATOM 810 O O . PRO A 1 99 ? 12.448 -4.368 -3.570 1.00 97.38 99 PRO A O 1
ATOM 813 N N . GLU A 1 100 ? 13.388 -3.826 -1.607 1.00 97.50 100 GLU A N 1
ATOM 814 C CA . GLU A 1 100 ? 14.167 -5.049 -1.456 1.00 97.50 100 GLU A CA 1
ATOM 815 C C . GLU A 1 100 ? 13.366 -6.070 -0.637 1.00 97.50 100 GLU A C 1
ATOM 817 O O . GLU A 1 100 ? 12.492 -5.706 0.151 1.00 97.50 100 GLU A O 1
ATOM 822 N N . LEU A 1 101 ? 13.682 -7.364 -0.755 1.00 98.50 101 LEU A N 1
ATOM 823 C CA . LEU A 1 101 ? 13.008 -8.397 0.050 1.00 98.50 101 LEU A CA 1
ATOM 824 C C . LEU A 1 101 ? 13.167 -8.139 1.560 1.00 98.50 101 LEU A C 1
ATOM 826 O O . LEU A 1 101 ? 12.220 -8.308 2.323 1.00 98.50 101 LEU A O 1
ATOM 830 N N . ALA A 1 102 ? 14.326 -7.618 1.975 1.00 98.38 102 ALA A N 1
ATOM 831 C CA . ALA A 1 102 ? 14.577 -7.227 3.359 1.00 98.38 102 ALA A CA 1
ATOM 832 C C . ALA A 1 102 ? 13.679 -6.066 3.835 1.00 98.38 102 ALA A C 1
ATOM 834 O O . ALA A 1 102 ? 13.387 -5.967 5.027 1.00 98.38 102 ALA A O 1
ATOM 835 N N . ASP A 1 103 ? 13.213 -5.185 2.940 1.00 98.56 103 ASP A N 1
ATOM 836 C CA . ASP A 1 103 ? 12.230 -4.156 3.300 1.00 98.56 103 ASP A CA 1
ATOM 837 C C . ASP A 1 103 ? 10.889 -4.791 3.668 1.00 98.56 103 ASP A C 1
ATOM 839 O O . ASP A 1 103 ? 10.289 -4.422 4.679 1.00 98.56 103 ASP A O 1
ATOM 843 N N . ILE A 1 104 ? 10.446 -5.776 2.880 1.00 98.75 104 ILE A N 1
ATOM 844 C CA . ILE A 1 104 ? 9.212 -6.529 3.135 1.00 98.75 104 ILE A CA 1
ATOM 845 C C . ILE A 1 104 ? 9.305 -7.254 4.476 1.00 98.75 104 ILE A C 1
ATOM 847 O O . ILE A 1 104 ? 8.396 -7.133 5.296 1.00 98.75 104 ILE A O 1
ATOM 851 N N . ASP A 1 105 ? 10.424 -7.930 4.743 1.00 98.75 105 ASP A N 1
ATOM 852 C CA . ASP A 1 105 ? 10.644 -8.638 6.007 1.00 98.75 105 ASP A CA 1
ATOM 853 C C . ASP A 1 105 ? 10.591 -7.679 7.207 1.00 98.75 105 ASP A C 1
ATOM 855 O O . ASP A 1 105 ? 9.993 -7.991 8.243 1.00 98.75 105 ASP A O 1
ATOM 859 N N . ARG A 1 106 ? 11.191 -6.487 7.081 1.00 98.69 106 ARG A N 1
ATOM 860 C CA . ARG A 1 106 ? 11.150 -5.450 8.123 1.00 98.69 106 ARG A CA 1
ATOM 861 C C . ARG A 1 106 ? 9.732 -4.937 8.360 1.00 98.69 106 ARG A C 1
ATOM 863 O O . ARG A 1 106 ? 9.308 -4.885 9.513 1.00 98.69 106 ARG A O 1
ATOM 870 N N . MET A 1 107 ? 8.992 -4.611 7.300 1.00 98.81 107 MET A N 1
ATOM 871 C CA . MET A 1 107 ? 7.602 -4.148 7.406 1.00 98.81 107 MET A CA 1
ATOM 872 C C . MET A 1 107 ? 6.680 -5.228 7.988 1.00 98.81 107 MET A C 1
ATOM 874 O O . MET A 1 107 ? 5.857 -4.917 8.848 1.00 98.81 107 MET A O 1
ATOM 878 N N . ALA A 1 108 ? 6.852 -6.492 7.590 1.00 98.75 108 ALA A N 1
ATOM 879 C CA . ALA A 1 108 ? 6.081 -7.620 8.113 1.00 98.75 108 ALA A CA 1
ATOM 880 C C . ALA A 1 108 ? 6.328 -7.835 9.610 1.00 98.75 108 ALA A C 1
ATOM 882 O O . ALA A 1 108 ? 5.380 -7.948 10.386 1.00 98.75 108 ALA A O 1
ATOM 883 N N . ASN A 1 109 ? 7.595 -7.835 10.039 1.00 98.69 109 ASN A N 1
ATOM 884 C CA . ASN A 1 109 ? 7.938 -7.940 11.459 1.00 98.69 109 ASN A CA 1
ATOM 885 C C . ASN A 1 109 ? 7.387 -6.757 12.265 1.00 98.69 109 ASN A C 1
ATOM 887 O O . ASN A 1 109 ? 6.842 -6.961 13.346 1.00 98.69 109 ASN A O 1
ATOM 891 N N . PHE A 1 110 ? 7.510 -5.537 11.740 1.00 98.88 110 PHE A N 1
ATOM 892 C CA . PHE A 1 110 ? 7.003 -4.335 12.396 1.00 98.88 110 PHE A CA 1
ATOM 893 C C . PHE A 1 110 ? 5.486 -4.399 12.602 1.00 98.88 110 PHE A C 1
ATOM 895 O O . PHE A 1 110 ? 5.015 -4.319 13.734 1.00 98.88 110 PHE A O 1
ATOM 902 N N . LEU A 1 111 ? 4.725 -4.608 11.526 1.00 98.75 111 LEU A N 1
ATOM 903 C CA . LEU A 1 111 ? 3.264 -4.618 11.573 1.00 98.75 111 LEU A CA 1
ATOM 904 C C . LEU A 1 111 ? 2.693 -5.793 12.370 1.00 98.75 111 LEU A C 1
ATOM 906 O O . LEU A 1 111 ? 1.648 -5.642 12.999 1.00 98.75 111 LEU A O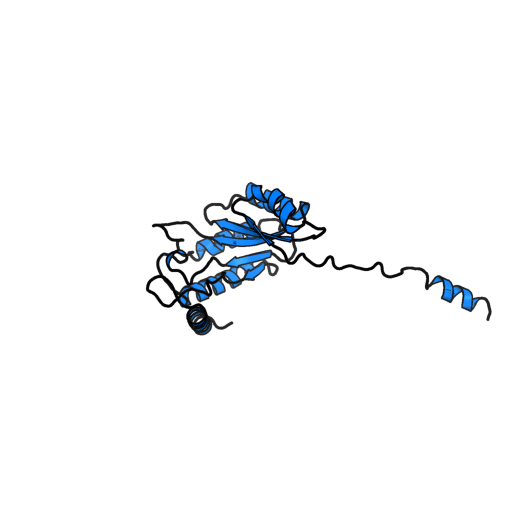 1
ATOM 910 N N . ASN A 1 112 ? 3.371 -6.943 12.382 1.00 98.56 112 ASN A N 1
ATOM 911 C CA . ASN A 1 112 ? 2.963 -8.088 13.195 1.00 98.56 112 ASN A CA 1
ATOM 912 C C . ASN A 1 112 ? 3.126 -7.842 14.705 1.00 98.56 112 ASN A C 1
ATOM 914 O O . ASN A 1 112 ? 2.455 -8.484 15.508 1.00 98.56 112 ASN A O 1
ATOM 918 N N . ASN A 1 113 ? 4.007 -6.920 15.099 1.00 98.44 113 ASN A N 1
ATOM 919 C CA . ASN A 1 113 ? 4.247 -6.582 16.503 1.00 98.44 113 ASN A CA 1
ATOM 920 C C . ASN A 1 113 ? 3.289 -5.504 17.046 1.00 98.44 113 ASN A C 1
ATOM 922 O O . ASN A 1 113 ? 3.397 -5.135 18.216 1.00 98.44 113 ASN A O 1
ATOM 926 N N . LEU A 1 114 ? 2.368 -4.990 16.225 1.00 98.69 114 LEU A N 1
ATOM 927 C CA . LEU A 1 114 ? 1.373 -3.999 16.633 1.00 98.69 114 LEU A CA 1
ATOM 928 C C . LEU A 1 114 ? 0.038 -4.656 16.990 1.00 98.69 114 LEU A C 1
ATOM 930 O O . LEU A 1 114 ? -0.378 -5.649 16.391 1.00 98.69 114 LEU A O 1
ATOM 934 N N . ASN A 1 115 ? -0.697 -4.044 17.917 1.00 98.50 115 ASN A N 1
ATOM 935 C CA . ASN A 1 115 ? -2.066 -4.453 18.220 1.00 98.50 115 ASN A CA 1
ATOM 936 C C . ASN A 1 115 ? -3.034 -3.782 17.242 1.00 98.50 115 ASN A C 1
ATOM 938 O O . ASN A 1 115 ? -3.396 -2.616 17.424 1.00 98.50 115 ASN A O 1
ATOM 942 N N . TRP A 1 116 ? -3.471 -4.526 16.227 1.00 98.62 116 TRP A N 1
ATOM 943 C CA . TRP A 1 116 ? -4.394 -4.045 15.197 1.00 98.62 116 TRP A CA 1
ATOM 944 C C . TRP A 1 116 ? -5.794 -3.718 15.750 1.00 98.62 116 TRP A C 1
ATOM 946 O O . TRP A 1 116 ? -6.240 -4.326 16.731 1.00 98.62 116 TRP A O 1
ATOM 956 N N . PRO A 1 117 ? -6.513 -2.745 15.158 1.00 97.50 117 PRO A N 1
ATOM 957 C CA . PRO A 1 117 ? -7.845 -2.351 15.623 1.00 97.50 117 PRO A CA 1
ATOM 958 C C . PRO A 1 117 ? -8.947 -3.346 15.240 1.00 97.50 117 PRO A C 1
ATOM 960 O O . PRO A 1 117 ? -9.979 -3.373 15.904 1.00 97.50 117 PRO A O 1
ATOM 963 N N . THR A 1 118 ? -8.732 -4.175 14.213 1.00 95.75 118 THR A N 1
ATOM 964 C CA . THR A 1 118 ? -9.689 -5.200 13.764 1.00 95.75 118 THR A CA 1
ATOM 965 C C . THR A 1 118 ? -8.999 -6.543 13.543 1.00 95.75 118 THR A C 1
ATOM 967 O O . THR A 1 118 ? -7.772 -6.600 13.462 1.00 95.75 118 THR A O 1
ATOM 970 N N . GLN A 1 119 ? -9.784 -7.623 13.458 1.00 94.81 119 GLN A N 1
ATOM 971 C CA . GLN A 1 119 ? -9.247 -8.964 13.224 1.00 94.81 119 GLN A CA 1
ATOM 972 C C . GLN A 1 119 ? -8.538 -9.055 11.872 1.00 94.81 119 GLN A C 1
ATOM 974 O O . GLN A 1 119 ? -7.413 -9.525 11.835 1.00 94.81 119 GLN A O 1
ATOM 979 N N . ASN A 1 120 ? -9.160 -8.588 10.785 1.00 97.06 120 ASN A N 1
ATOM 980 C CA . ASN A 1 120 ? -8.518 -8.559 9.471 1.00 97.06 120 ASN A CA 1
ATOM 981 C C . ASN A 1 120 ? -7.517 -7.398 9.399 1.00 97.06 120 ASN A C 1
ATOM 983 O O . ASN A 1 120 ? -7.861 -6.249 9.669 1.00 97.06 120 ASN A O 1
ATOM 987 N N . GLN A 1 121 ? -6.282 -7.688 9.004 1.00 98.38 121 GLN A N 1
ATOM 988 C CA . GLN A 1 121 ? -5.192 -6.713 8.974 1.00 98.38 121 GLN A CA 1
ATOM 989 C C . GLN A 1 121 ? -4.924 -6.315 7.523 1.00 98.38 121 GLN A C 1
ATOM 991 O O . GLN A 1 121 ? -4.197 -7.003 6.806 1.00 98.38 121 GLN A O 1
ATOM 996 N N . TYR A 1 122 ? -5.599 -5.263 7.056 1.00 98.62 122 TYR A N 1
ATOM 997 C CA . TYR A 1 122 ? -5.620 -4.912 5.639 1.00 98.62 122 TYR A CA 1
ATOM 998 C C . TYR A 1 122 ? -4.349 -4.187 5.195 1.00 98.62 122 TYR A C 1
ATOM 1000 O O . TYR A 1 122 ? -3.957 -3.168 5.771 1.00 98.62 122 TYR A O 1
ATOM 1008 N N . LEU A 1 123 ? -3.746 -4.695 4.122 1.00 98.69 123 LEU A N 1
ATOM 1009 C CA . LEU A 1 123 ? -2.529 -4.166 3.523 1.00 98.69 123 LEU A CA 1
ATOM 1010 C C . LEU A 1 123 ? -2.720 -3.903 2.037 1.00 98.69 123 LEU A C 1
ATOM 1012 O O . LEU A 1 123 ? -3.302 -4.727 1.338 1.00 98.69 123 LEU A O 1
ATOM 1016 N N . ILE A 1 124 ? -2.177 -2.788 1.557 1.00 98.88 124 ILE A N 1
ATOM 1017 C CA . ILE A 1 124 ? -2.067 -2.468 0.130 1.00 98.88 124 ILE A CA 1
ATOM 1018 C C . ILE A 1 124 ? -0.586 -2.506 -0.240 1.00 98.88 124 ILE A C 1
ATOM 1020 O O . ILE A 1 124 ? 0.233 -1.780 0.334 1.00 98.88 124 ILE A O 1
ATOM 1024 N N . VAL A 1 125 ? -0.232 -3.369 -1.188 1.00 98.75 125 VAL A N 1
ATOM 1025 C CA . VAL A 1 125 ? 1.158 -3.601 -1.588 1.00 98.75 125 VAL A CA 1
ATOM 1026 C C . VAL A 1 125 ? 1.580 -2.566 -2.627 1.00 98.75 125 VAL A C 1
ATOM 1028 O O . VAL A 1 125 ? 1.414 -2.775 -3.830 1.00 98.75 125 VAL A O 1
ATOM 1031 N N . PHE A 1 126 ? 2.161 -1.468 -2.133 1.00 98.50 126 PHE A N 1
ATOM 1032 C CA . PHE A 1 126 ? 2.664 -0.329 -2.911 1.00 98.50 126 PHE A CA 1
ATOM 1033 C C . PHE A 1 126 ? 1.571 0.418 -3.686 1.00 98.50 126 PHE A C 1
ATOM 1035 O O . PHE A 1 126 ? 0.396 0.368 -3.322 1.00 98.50 126 PHE A O 1
ATOM 1042 N N . ASN A 1 127 ? 1.957 1.217 -4.678 1.00 98.19 127 ASN A N 1
ATOM 1043 C CA . ASN A 1 127 ? 1.052 2.089 -5.417 1.00 98.19 127 ASN A CA 1
ATOM 1044 C C . ASN A 1 127 ? 1.456 2.172 -6.879 1.00 98.19 127 ASN A C 1
ATOM 1046 O O . ASN A 1 127 ? 2.644 2.237 -7.166 1.00 98.19 127 ASN A O 1
ATOM 1050 N N . GLU A 1 128 ? 0.456 2.144 -7.756 1.00 98.19 128 GLU A N 1
ATOM 1051 C CA . GLU A 1 128 ? 0.535 2.448 -9.186 1.00 98.19 128 GLU A CA 1
ATOM 1052 C C . GLU A 1 128 ? 1.824 1.969 -9.866 1.00 98.19 128 GLU A C 1
ATOM 1054 O O . GLU A 1 128 ? 2.499 2.743 -10.540 1.00 98.19 128 GLU A O 1
ATOM 1059 N N . PRO A 1 129 ? 2.191 0.678 -9.762 1.00 98.38 129 PRO A N 1
ATOM 1060 C CA . PRO A 1 129 ? 3.457 0.190 -10.301 1.00 98.38 129 PRO A CA 1
ATOM 1061 C C . PRO A 1 129 ? 3.459 0.171 -11.844 1.00 98.38 129 PRO A C 1
ATOM 1063 O O . PRO A 1 129 ? 4.463 -0.188 -12.463 1.00 98.38 129 PRO A O 1
ATOM 1066 N N . ASN A 1 130 ? 2.335 0.548 -12.472 1.00 98.38 130 ASN A N 1
ATOM 1067 C CA . ASN A 1 130 ? 2.217 0.861 -13.891 1.00 98.38 130 ASN A CA 1
ATOM 1068 C C . ASN A 1 130 ? 2.677 2.283 -14.260 1.00 98.38 130 ASN A C 1
ATOM 1070 O O . ASN A 1 130 ? 2.698 2.607 -15.446 1.00 98.38 130 ASN A O 1
ATOM 1074 N N . HIS A 1 131 ? 3.109 3.087 -13.285 1.00 98.38 131 HIS A N 1
ATOM 1075 C CA . HIS A 1 131 ? 3.862 4.328 -13.459 1.00 98.38 131 HIS A CA 1
ATOM 1076 C C . HIS A 1 131 ? 5.325 4.120 -13.063 1.00 98.38 131 HIS A C 1
ATOM 1078 O O . HIS A 1 131 ? 5.636 3.751 -11.933 1.00 98.38 131 HIS A O 1
ATOM 1084 N N . ALA A 1 132 ? 6.255 4.452 -13.958 1.00 97.44 132 ALA A N 1
ATOM 1085 C CA . ALA A 1 132 ? 7.693 4.327 -13.709 1.00 97.44 132 ALA A CA 1
ATOM 1086 C C . ALA A 1 132 ? 8.146 5.097 -12.453 1.00 97.44 132 ALA A C 1
ATOM 1088 O O . ALA A 1 132 ? 9.015 4.639 -11.711 1.00 97.44 132 ALA A O 1
ATOM 1089 N N . LYS A 1 133 ? 7.530 6.256 -12.178 1.00 97.19 133 LYS A N 1
ATOM 1090 C CA . LYS A 1 133 ? 7.848 7.077 -10.999 1.00 97.19 133 LYS A CA 1
ATOM 1091 C C . LYS A 1 133 ? 7.475 6.422 -9.673 1.00 97.19 133 LYS A C 1
ATOM 1093 O O . LYS A 1 133 ? 8.074 6.741 -8.652 1.00 97.19 133 LYS A O 1
ATOM 1098 N N . GLU A 1 134 ? 6.529 5.499 -9.699 1.00 97.38 134 GLU A N 1
ATOM 1099 C CA . GLU A 1 134 ? 6.070 4.770 -8.523 1.00 97.38 134 GLU A CA 1
ATOM 1100 C C . GLU A 1 134 ? 6.825 3.437 -8.355 1.00 97.38 134 GLU A C 1
ATOM 1102 O O . GLU A 1 134 ? 6.621 2.726 -7.372 1.00 97.38 134 GLU A O 1
ATOM 1107 N N . TRP A 1 135 ? 7.731 3.099 -9.288 1.00 97.31 135 TRP A N 1
ATOM 1108 C CA . TRP A 1 135 ? 8.425 1.808 -9.313 1.00 97.31 135 TRP A CA 1
ATOM 1109 C C . TRP A 1 135 ? 9.911 1.887 -9.720 1.00 97.31 135 TRP A C 1
ATOM 1111 O O . TRP A 1 135 ? 10.424 1.147 -10.567 1.00 97.31 135 TRP A O 1
ATOM 1121 N N . GLY A 1 136 ? 10.661 2.776 -9.070 1.00 95.94 136 GLY A N 1
ATOM 1122 C CA . GLY A 1 136 ? 12.117 2.905 -9.208 1.00 95.94 136 GLY A CA 1
ATOM 1123 C C . GLY A 1 136 ? 12.575 3.379 -10.585 1.00 95.94 136 GLY A C 1
ATOM 1124 O O . GLY A 1 136 ? 13.628 2.953 -11.058 1.00 95.94 136 GLY A O 1
ATOM 1125 N N . GLY A 1 137 ? 11.770 4.211 -11.244 1.00 96.12 137 GLY A N 1
ATOM 1126 C CA . GLY A 1 137 ? 1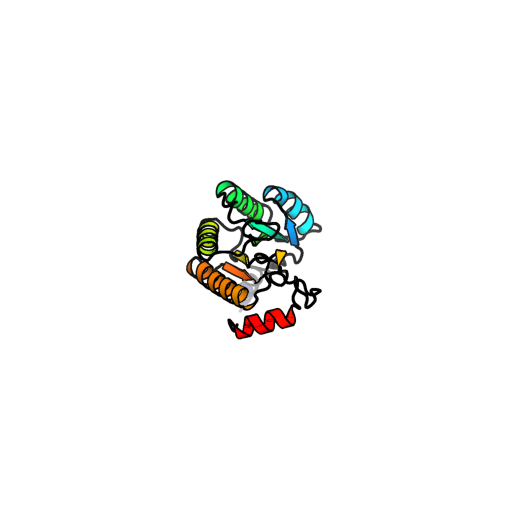2.069 4.787 -12.555 1.00 96.12 137 GLY A CA 1
ATOM 1127 C C . GLY A 1 137 ? 11.790 3.861 -13.741 1.00 96.12 137 GLY A C 1
ATOM 1128 O O . GLY A 1 137 ? 12.109 4.231 -14.868 1.00 96.12 137 GLY A O 1
ATOM 1129 N N . GLU A 1 138 ? 11.187 2.688 -13.527 1.00 95.62 138 GLU A N 1
ATOM 1130 C CA . GLU A 1 138 ? 10.934 1.691 -14.574 1.00 95.62 138 GLU A CA 1
ATOM 1131 C C . GLU A 1 138 ? 9.546 1.064 -14.441 1.00 95.62 138 GLU A C 1
ATOM 1133 O O . GLU A 1 138 ? 8.986 0.981 -13.354 1.00 95.62 138 GLU A O 1
ATOM 1138 N N . ILE A 1 139 ? 9.009 0.553 -15.548 1.00 97.56 139 ILE A N 1
ATOM 1139 C CA . ILE A 1 139 ? 7.772 -0.231 -15.553 1.00 97.56 139 ILE A CA 1
ATOM 1140 C C . ILE A 1 139 ? 8.157 -1.708 -15.600 1.00 97.56 139 ILE A C 1
ATOM 1142 O O . ILE A 1 139 ? 8.655 -2.186 -16.620 1.00 97.56 139 ILE A O 1
ATOM 1146 N N . ASN A 1 140 ? 7.915 -2.444 -14.514 1.00 98.12 140 ASN A N 1
ATOM 1147 C CA . ASN A 1 140 ? 8.309 -3.852 -14.424 1.00 98.12 140 ASN A CA 1
ATOM 1148 C C . ASN A 1 140 ? 7.203 -4.737 -13.812 1.00 98.12 140 ASN A C 1
ATOM 1150 O O . ASN A 1 140 ? 7.257 -5.059 -12.621 1.00 98.12 140 ASN A O 1
ATOM 1154 N N . PRO A 1 141 ? 6.213 -5.168 -14.623 1.00 98.50 141 PRO A N 1
ATOM 1155 C CA . PRO A 1 141 ? 5.086 -5.968 -14.141 1.00 98.50 141 PRO A CA 1
ATOM 1156 C C . PRO A 1 141 ? 5.497 -7.318 -13.556 1.00 98.50 141 PRO A C 1
ATOM 1158 O O . PRO A 1 141 ? 4.937 -7.754 -12.552 1.00 98.50 141 PRO A O 1
ATOM 1161 N N . SER A 1 142 ? 6.498 -7.970 -14.154 1.00 98.62 142 SER A N 1
ATOM 1162 C CA . SER A 1 142 ? 7.012 -9.253 -13.671 1.00 98.62 142 SER A CA 1
ATOM 1163 C C . SER A 1 142 ? 7.624 -9.128 -12.281 1.00 98.62 142 SER A C 1
ATOM 1165 O O . SER A 1 142 ? 7.320 -9.925 -11.394 1.00 98.62 142 SER A O 1
ATOM 1167 N N . GLN A 1 143 ? 8.446 -8.102 -12.061 1.00 98.38 143 GLN A N 1
ATOM 1168 C CA . GLN A 1 143 ? 9.038 -7.866 -10.750 1.00 98.38 143 GLN A CA 1
ATOM 1169 C C . GLN A 1 143 ? 7.980 -7.484 -9.713 1.00 98.38 143 GLN A C 1
ATOM 1171 O O . GLN A 1 143 ? 8.035 -7.986 -8.593 1.00 98.38 143 GLN A O 1
ATOM 1176 N N . TYR A 1 144 ? 7.002 -6.646 -10.071 1.00 98.69 144 TYR A N 1
ATOM 1177 C CA . TYR A 1 144 ? 5.897 -6.330 -9.166 1.00 98.69 144 TYR A CA 1
ATOM 1178 C C . TYR A 1 144 ? 5.127 -7.594 -8.754 1.00 98.69 144 TYR A C 1
ATOM 1180 O O . TYR A 1 144 ? 4.887 -7.795 -7.566 1.00 98.69 144 TYR A O 1
ATOM 1188 N N . ALA A 1 145 ? 4.813 -8.492 -9.696 1.00 98.69 145 ALA A N 1
ATOM 1189 C CA . ALA A 1 145 ? 4.145 -9.762 -9.397 1.00 98.69 145 ALA A CA 1
ATOM 1190 C C . ALA A 1 145 ? 4.954 -10.648 -8.432 1.00 98.69 145 ALA A C 1
ATOM 1192 O O . ALA A 1 145 ? 4.398 -11.206 -7.487 1.00 98.69 145 ALA A O 1
ATOM 1193 N N . GLN A 1 146 ? 6.273 -10.738 -8.624 1.00 98.75 146 GLN A N 1
ATOM 1194 C CA . GLN A 1 146 ? 7.165 -11.489 -7.732 1.00 98.75 146 GLN A CA 1
ATOM 1195 C C . GLN A 1 146 ? 7.221 -10.878 -6.324 1.00 98.75 146 GLN A C 1
ATOM 1197 O O . GLN A 1 146 ? 7.120 -11.604 -5.335 1.00 98.75 146 GLN A O 1
ATOM 1202 N N . ILE A 1 147 ? 7.326 -9.550 -6.222 1.00 98.69 147 ILE A N 1
ATOM 1203 C CA . ILE A 1 147 ? 7.315 -8.831 -4.940 1.00 98.69 147 ILE A CA 1
ATOM 1204 C C . ILE A 1 147 ? 5.966 -8.976 -4.234 1.00 98.69 147 ILE A C 1
ATOM 1206 O O . ILE A 1 147 ? 5.932 -9.182 -3.021 1.00 98.69 147 ILE A O 1
ATOM 1210 N N . LEU A 1 148 ? 4.857 -8.902 -4.970 1.00 98.75 148 LEU A N 1
ATOM 1211 C CA . LEU A 1 148 ? 3.521 -9.127 -4.430 1.00 98.75 148 LEU A CA 1
ATOM 1212 C C . LEU A 1 148 ? 3.398 -10.546 -3.864 1.00 98.75 148 LEU A C 1
ATOM 1214 O O . LEU A 1 148 ? 2.985 -10.701 -2.718 1.00 98.75 148 LEU A O 1
ATOM 1218 N N . SER A 1 149 ? 3.831 -11.562 -4.614 1.00 98.75 149 SER A N 1
ATOM 1219 C CA . SER A 1 149 ? 3.836 -12.957 -4.154 1.00 98.75 149 SER A CA 1
ATOM 1220 C C . SER A 1 149 ? 4.667 -13.146 -2.886 1.00 98.75 149 SER A C 1
ATOM 1222 O O . SER A 1 149 ? 4.199 -13.764 -1.932 1.00 98.75 149 SER A O 1
ATOM 1224 N N . TYR A 1 150 ? 5.878 -12.583 -2.851 1.00 98.81 150 TYR A N 1
ATOM 1225 C CA . TYR A 1 150 ? 6.752 -12.655 -1.679 1.00 98.81 150 TYR A CA 1
ATOM 1226 C C . TYR A 1 150 ? 6.138 -11.944 -0.468 1.00 98.81 150 TYR A C 1
ATOM 1228 O O . TYR A 1 150 ? 6.191 -12.443 0.652 1.00 98.81 150 TYR A O 1
ATOM 1236 N N . THR A 1 151 ? 5.499 -10.795 -0.693 1.00 98.81 151 THR A N 1
ATOM 1237 C CA . THR A 1 151 ? 4.804 -10.044 0.357 1.00 98.81 151 THR A CA 1
ATOM 1238 C C . THR A 1 151 ? 3.638 -10.852 0.920 1.00 98.81 151 THR A C 1
ATOM 1240 O O . THR A 1 151 ? 3.485 -10.927 2.138 1.00 98.81 151 THR A O 1
ATOM 1243 N N . ILE A 1 152 ? 2.855 -11.511 0.061 1.00 98.75 152 ILE A N 1
ATOM 1244 C CA . ILE A 1 152 ? 1.774 -12.404 0.490 1.00 98.75 152 ILE A CA 1
ATOM 1245 C C . ILE A 1 152 ? 2.316 -13.525 1.375 1.00 98.75 152 ILE A C 1
ATOM 1247 O O . ILE A 1 152 ? 1.823 -13.706 2.487 1.00 98.75 152 ILE A O 1
ATOM 1251 N N . GLU A 1 153 ? 3.351 -14.228 0.916 1.00 98.62 153 GLU A N 1
ATOM 1252 C CA . GLU A 1 153 ? 3.996 -15.308 1.667 1.00 98.62 153 GLU A CA 1
ATOM 1253 C C . GLU A 1 153 ? 4.482 -14.824 3.041 1.00 98.62 153 GLU A C 1
ATOM 1255 O O . GLU A 1 153 ? 4.056 -15.352 4.069 1.00 98.62 153 GLU A O 1
ATOM 1260 N N . LYS A 1 154 ? 5.316 -13.778 3.083 1.00 98.75 154 LYS A N 1
ATOM 1261 C CA . LYS A 1 154 ? 5.966 -13.339 4.326 1.00 98.75 154 LYS A CA 1
ATOM 1262 C C . LYS A 1 154 ? 4.998 -12.788 5.355 1.00 98.75 154 LYS A C 1
ATOM 1264 O O . LYS A 1 154 ? 5.183 -13.033 6.544 1.00 98.75 154 LYS A O 1
ATOM 1269 N N . PHE A 1 155 ? 3.970 -12.051 4.941 1.00 98.75 155 PHE A N 1
ATOM 1270 C CA . PHE A 1 155 ? 2.971 -11.563 5.890 1.00 98.75 155 PHE A CA 1
ATOM 1271 C C . PHE A 1 155 ? 2.099 -12.708 6.415 1.00 98.75 155 PHE A C 1
ATOM 1273 O O . PHE A 1 155 ? 1.870 -12.784 7.623 1.00 98.75 155 PHE A O 1
ATOM 1280 N N . LYS A 1 156 ? 1.680 -13.646 5.557 1.00 98.50 156 LYS A N 1
ATOM 1281 C CA . LYS A 1 156 ? 0.897 -14.814 5.990 1.00 98.50 156 LYS A CA 1
ATOM 1282 C C . LYS A 1 156 ? 1.680 -15.750 6.913 1.00 98.50 156 LYS A C 1
ATOM 1284 O O . LYS A 1 156 ? 1.108 -16.238 7.879 1.00 98.50 156 LYS A O 1
ATOM 1289 N N . GLU A 1 157 ? 2.988 -15.914 6.709 1.00 98.38 157 GLU A N 1
ATOM 1290 C CA . GLU A 1 157 ? 3.869 -16.636 7.646 1.00 98.38 157 GLU A CA 1
ATOM 1291 C C . GLU A 1 157 ? 3.866 -16.036 9.062 1.00 98.38 157 GLU A C 1
ATOM 1293 O O . GLU A 1 157 ? 4.083 -16.757 10.038 1.00 98.38 157 GLU A O 1
ATOM 1298 N N . LYS A 1 158 ? 3.652 -14.719 9.194 1.00 98.25 158 LYS A N 1
ATOM 1299 C CA . LYS A 1 158 ? 3.572 -14.043 10.497 1.00 98.25 158 LYS A CA 1
ATOM 1300 C C . LYS A 1 158 ? 2.196 -14.193 11.124 1.00 98.25 158 LYS A C 1
ATOM 1302 O O . LYS A 1 158 ? 2.104 -14.459 12.322 1.00 98.25 158 LYS A O 1
ATOM 1307 N N . ASN A 1 159 ? 1.146 -13.985 10.331 1.00 97.94 159 ASN A N 1
ATOM 1308 C CA . ASN A 1 159 ? -0.228 -14.018 10.805 1.00 97.94 159 ASN A CA 1
ATOM 1309 C C . ASN A 1 159 ? -1.223 -14.236 9.653 1.00 97.94 159 ASN A C 1
ATOM 1311 O O . ASN A 1 159 ? -1.300 -13.440 8.714 1.00 97.94 159 ASN A O 1
ATOM 1315 N N . ASP A 1 160 ? -2.074 -15.256 9.767 1.00 97.94 160 ASP A N 1
ATOM 1316 C CA . ASP A 1 160 ? -3.101 -15.556 8.760 1.00 97.94 160 ASP A CA 1
ATOM 1317 C C . ASP A 1 160 ? -4.168 -14.458 8.620 1.00 97.94 160 ASP A C 1
ATOM 1319 O O . ASP A 1 160 ? -4.881 -14.408 7.612 1.00 97.94 160 ASP A O 1
ATOM 1323 N N . HIS A 1 161 ? -4.260 -13.547 9.590 1.00 98.19 161 HIS A N 1
ATOM 1324 C CA . HIS A 1 161 ? -5.186 -12.419 9.577 1.00 98.19 161 HIS A CA 1
ATOM 1325 C C . HIS A 1 161 ? -4.809 -11.278 8.623 1.00 98.19 161 HIS A C 1
ATOM 1327 O O . HIS A 1 161 ? -5.662 -10.430 8.344 1.00 98.19 161 HIS A O 1
ATOM 1333 N N . PHE A 1 162 ? -3.586 -11.243 8.084 1.00 98.69 162 PHE A N 1
ATOM 1334 C CA . PHE A 1 162 ? -3.222 -10.249 7.072 1.00 98.69 162 PHE A CA 1
ATOM 1335 C C . PHE A 1 162 ? -4.058 -10.417 5.804 1.00 98.69 162 PHE A C 1
ATOM 1337 O O . PHE A 1 162 ? -4.007 -11.454 5.148 1.00 98.69 162 PHE A O 1
ATOM 1344 N N . PHE A 1 163 ? -4.835 -9.399 5.443 1.00 98.44 163 PHE A N 1
ATOM 1345 C CA . PHE A 1 163 ? -5.616 -9.360 4.213 1.00 98.44 163 PHE A CA 1
ATOM 1346 C C . PHE A 1 163 ? -4.898 -8.463 3.207 1.00 98.44 163 PHE A C 1
ATOM 1348 O O . PHE A 1 163 ? -4.820 -7.251 3.391 1.00 98.44 163 PHE A O 1
ATOM 1355 N N . ILE A 1 164 ? -4.330 -9.064 2.166 1.00 98.50 164 ILE A N 1
ATOM 1356 C CA . ILE A 1 164 ? -3.327 -8.413 1.321 1.00 98.50 164 ILE A CA 1
ATOM 1357 C C . ILE A 1 164 ? -3.944 -8.106 -0.038 1.00 98.50 164 ILE A C 1
ATOM 1359 O O . ILE A 1 164 ? -4.432 -8.999 -0.727 1.00 98.50 164 ILE A O 1
ATOM 1363 N N . LEU A 1 165 ? -3.915 -6.830 -0.401 1.00 98.50 165 LEU A N 1
ATOM 1364 C CA . LEU A 1 165 ? -4.365 -6.285 -1.671 1.00 98.50 165 LEU A CA 1
ATOM 1365 C C . LEU A 1 165 ? -3.146 -5.929 -2.523 1.00 98.50 165 LEU A C 1
ATOM 1367 O O . LEU A 1 165 ? -2.135 -5.442 -2.009 1.00 98.50 165 LEU A O 1
ATOM 1371 N N . ASN A 1 166 ? -3.252 -6.115 -3.836 1.00 98.00 166 ASN A N 1
ATOM 1372 C CA . ASN A 1 166 ? -2.311 -5.496 -4.762 1.00 98.00 166 ASN A CA 1
ATOM 1373 C C . ASN A 1 166 ? -2.447 -3.959 -4.729 1.00 98.00 166 ASN A C 1
ATOM 1375 O O . ASN A 1 166 ? -3.326 -3.393 -4.080 1.00 98.00 166 ASN A O 1
ATOM 1379 N N . ALA A 1 167 ? -1.542 -3.280 -5.423 1.00 98.25 167 ALA A N 1
ATOM 1380 C CA . ALA A 1 167 ? -1.525 -1.836 -5.557 1.00 98.25 167 ALA A CA 1
ATOM 1381 C C . ALA A 1 167 ? -2.810 -1.340 -6.227 1.00 98.25 167 ALA A C 1
ATOM 1383 O O . ALA A 1 167 ? -3.398 -2.031 -7.062 1.00 98.25 167 ALA A O 1
ATOM 1384 N N . GLY A 1 168 ? -3.185 -0.096 -5.929 1.00 97.56 168 GLY A N 1
ATOM 1385 C CA . GLY A 1 168 ? -4.031 0.664 -6.845 1.00 97.56 168 GLY A CA 1
ATOM 1386 C C . GLY A 1 168 ? -3.300 0.846 -8.176 1.00 97.56 168 GLY A C 1
ATOM 1387 O O . GLY A 1 168 ? -2.092 1.059 -8.182 1.00 97.56 168 GLY A O 1
ATOM 1388 N N . PHE A 1 169 ? -4.017 0.730 -9.289 1.00 98.19 169 PHE A N 1
ATOM 1389 C CA . PHE A 1 169 ? -3.480 0.950 -10.631 1.00 98.19 169 PHE A CA 1
ATOM 1390 C C . PHE A 1 169 ? -4.164 2.156 -11.261 1.00 98.19 169 PHE A C 1
ATOM 1392 O O . PHE A 1 169 ? -5.387 2.286 -11.161 1.00 98.19 169 PHE A O 1
ATOM 1399 N N . ASP A 1 170 ? -3.397 2.982 -11.969 1.00 97.88 170 ASP A N 1
ATOM 1400 C CA . ASP A 1 170 ? -3.975 4.028 -12.807 1.00 97.88 170 ASP A CA 1
ATOM 1401 C C . ASP A 1 170 ? -4.605 3.386 -14.049 1.00 97.88 170 ASP A C 1
ATOM 1403 O O . ASP A 1 170 ? -3.906 2.905 -14.944 1.00 97.88 170 ASP A O 1
ATOM 1407 N N . LEU A 1 171 ? -5.937 3.368 -14.089 1.00 97.00 171 LEU A N 1
ATOM 1408 C CA . LEU A 1 171 ? -6.713 2.805 -15.195 1.00 97.00 171 LEU A CA 1
ATOM 1409 C C . LEU A 1 171 ? -6.665 3.669 -16.465 1.00 97.00 171 LEU A C 1
ATOM 1411 O O . LEU A 1 171 ? -7.076 3.198 -17.524 1.00 97.00 171 LEU A O 1
ATOM 1415 N N . ALA A 1 172 ? -6.217 4.922 -16.364 1.00 97.06 172 ALA A N 1
ATOM 1416 C CA . ALA A 1 172 ? -6.095 5.847 -17.486 1.00 97.06 172 ALA A CA 1
ATOM 1417 C C . ALA A 1 172 ? -4.680 5.877 -18.089 1.00 97.06 172 ALA A C 1
ATOM 1419 O O . ALA A 1 172 ? -4.470 6.556 -19.096 1.00 97.06 172 ALA A O 1
ATOM 1420 N N . ALA A 1 173 ? -3.725 5.150 -17.499 1.00 97.06 173 ALA A N 1
ATOM 1421 C CA . ALA A 1 173 ? -2.363 5.049 -18.001 1.00 97.06 173 ALA A CA 1
ATOM 1422 C C . ALA A 1 173 ? -2.333 4.496 -19.436 1.00 97.06 173 ALA A C 1
ATOM 1424 O O . ALA A 1 173 ? -2.963 3.486 -19.754 1.00 97.06 173 ALA A O 1
ATOM 1425 N N . ASP A 1 174 ? -1.568 5.151 -20.305 1.00 95.62 174 ASP A N 1
ATOM 1426 C CA . ASP A 1 174 ? -1.316 4.702 -21.670 1.00 95.62 174 ASP A CA 1
ATOM 1427 C C . ASP A 1 174 ? -0.065 3.807 -21.749 1.00 95.62 174 ASP A C 1
ATOM 1429 O O . ASP A 1 174 ? 0.569 3.485 -20.747 1.00 95.62 174 ASP A O 1
ATOM 1433 N N . ASN A 1 175 ? 0.301 3.374 -22.957 1.00 96.69 175 ASN A N 1
ATOM 1434 C CA . ASN A 1 175 ? 1.538 2.631 -23.197 1.00 96.69 175 ASN A CA 1
ATOM 1435 C C . ASN A 1 175 ? 2.639 3.584 -23.676 1.00 96.69 175 ASN A C 1
ATOM 1437 O O . ASN A 1 175 ? 2.863 3.717 -24.883 1.00 96.69 175 ASN A O 1
ATOM 1441 N N . SER A 1 176 ? 3.323 4.229 -22.733 1.00 95.94 176 SER A N 1
ATOM 1442 C CA . SER A 1 176 ? 4.413 5.171 -22.999 1.00 95.94 176 SER A CA 1
ATOM 1443 C C . SER A 1 176 ? 5.749 4.680 -22.424 1.00 95.94 176 SER A C 1
ATOM 1445 O O . SER A 1 176 ? 5.883 3.547 -21.966 1.00 95.94 176 SER A O 1
ATOM 1447 N N . ALA A 1 177 ? 6.776 5.534 -22.457 1.00 94.19 177 ALA A N 1
ATOM 1448 C CA . ALA A 1 177 ? 8.038 5.254 -21.774 1.00 94.19 177 ALA A CA 1
ATOM 1449 C C . ALA A 1 177 ? 7.910 5.296 -20.236 1.00 94.19 177 ALA A C 1
ATOM 1451 O O . ALA A 1 177 ? 8.729 4.696 -19.547 1.00 94.19 177 ALA A O 1
ATOM 1452 N N . GLY A 1 178 ? 6.922 6.023 -19.701 1.00 96.88 178 GLY A N 1
ATOM 1453 C CA . GLY A 1 178 ? 6.741 6.233 -18.260 1.00 96.88 178 GLY A CA 1
ATOM 1454 C C . GLY A 1 178 ? 5.513 5.549 -17.661 1.00 96.88 178 GLY A C 1
ATOM 1455 O O . GLY A 1 178 ? 5.400 5.495 -16.440 1.00 96.88 178 GLY A O 1
ATOM 1456 N N . THR A 1 179 ? 4.621 5.024 -18.497 1.00 98.19 179 THR A N 1
ATOM 1457 C CA . THR A 1 179 ? 3.336 4.426 -18.114 1.00 98.19 179 THR A CA 1
ATOM 1458 C C . THR A 1 179 ? 3.037 3.175 -18.931 1.00 98.19 179 THR A C 1
ATOM 1460 O O . THR A 1 179 ? 3.507 3.033 -20.064 1.00 98.19 179 THR A O 1
ATOM 1463 N N . MET A 1 180 ? 2.263 2.254 -18.359 1.00 98.56 180 MET A N 1
ATOM 1464 C CA . MET A 1 180 ? 1.728 1.093 -19.071 1.00 98.56 180 MET A CA 1
ATOM 1465 C C . MET A 1 180 ? 0.237 0.926 -18.799 1.00 98.56 180 MET A C 1
ATOM 1467 O O . MET A 1 180 ? -0.217 1.050 -17.659 1.00 98.56 180 MET A O 1
ATOM 1471 N N . ASP A 1 181 ? -0.495 0.565 -19.854 1.00 98.44 181 ASP A N 1
ATOM 1472 C CA . ASP A 1 181 ? -1.902 0.196 -19.757 1.00 98.44 181 ASP A CA 1
ATOM 1473 C C . ASP A 1 181 ? -2.093 -0.941 -18.746 1.00 98.44 181 ASP A C 1
ATOM 1475 O O . ASP A 1 181 ? -1.371 -1.946 -18.743 1.00 98.44 181 ASP A O 1
ATOM 1479 N N . VAL A 1 182 ? -3.096 -0.779 -17.892 1.00 97.94 182 VAL A N 1
ATOM 1480 C CA . VAL A 1 182 ? -3.344 -1.669 -16.760 1.00 97.94 182 VAL A CA 1
ATOM 1481 C C . VAL A 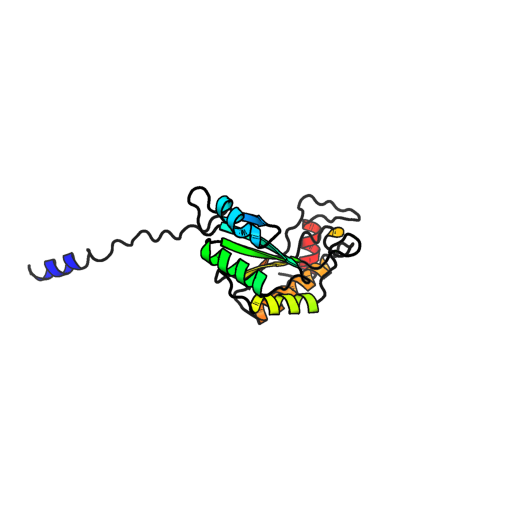1 182 ? -3.644 -3.110 -17.186 1.00 97.94 182 VAL A C 1
ATOM 1483 O O . VAL A 1 182 ? -3.160 -4.049 -16.552 1.00 97.94 182 VAL A O 1
ATOM 1486 N N . TYR A 1 183 ? -4.373 -3.323 -18.286 1.00 97.88 183 TYR A N 1
ATOM 1487 C CA . TYR A 1 183 ? -4.711 -4.674 -18.738 1.00 97.88 183 TYR A CA 1
ATOM 1488 C C . TYR A 1 183 ? -3.475 -5.403 -19.243 1.00 97.88 183 TYR A C 1
ATOM 1490 O O . TYR A 1 183 ? -3.268 -6.575 -18.915 1.00 97.88 183 TYR A O 1
ATOM 1498 N N . ARG A 1 184 ? -2.615 -4.703 -19.989 1.00 98.31 184 ARG A N 1
ATOM 1499 C CA . ARG A 1 184 ? -1.314 -5.243 -20.392 1.00 98.31 184 ARG A CA 1
ATOM 1500 C C . ARG A 1 184 ? -0.442 -5.557 -19.177 1.00 98.31 184 ARG A C 1
ATOM 1502 O O . ARG A 1 184 ? 0.192 -6.613 -19.144 1.00 98.31 184 ARG A O 1
ATOM 1509 N N . TYR A 1 185 ? -0.427 -4.673 -18.182 1.00 98.56 185 TYR A N 1
ATOM 1510 C CA . TYR A 1 185 ? 0.328 -4.874 -16.948 1.00 98.56 185 TYR A CA 1
ATOM 1511 C C . TYR A 1 185 ? -0.123 -6.152 -16.223 1.00 98.56 185 TYR A C 1
ATOM 1513 O O . TYR A 1 185 ? 0.697 -7.028 -15.937 1.00 98.56 185 TYR A O 1
ATOM 1521 N N . TRP A 1 186 ? -1.430 -6.311 -15.998 1.00 98.31 186 TRP A N 1
ATOM 1522 C CA . TRP A 1 186 ? -2.004 -7.486 -15.336 1.00 98.31 186 TRP A CA 1
ATOM 1523 C 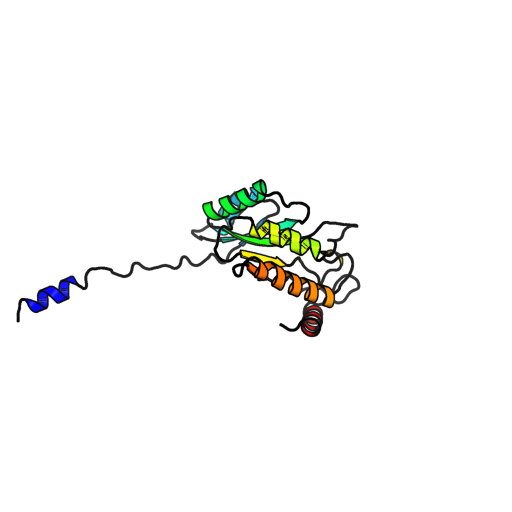C . TRP A 1 186 ? -1.803 -8.783 -16.121 1.00 98.31 186 TRP A C 1
ATOM 1525 O O . TRP A 1 186 ? -1.548 -9.822 -15.515 1.00 98.31 186 TRP A O 1
ATOM 1535 N N . GLN A 1 187 ? -1.851 -8.747 -17.456 1.00 98.38 187 GLN A N 1
ATOM 1536 C CA . GLN A 1 187 ? -1.538 -9.922 -18.278 1.00 98.38 187 GLN A CA 1
ATOM 1537 C C . GLN A 1 187 ? -0.116 -10.431 -18.019 1.00 98.38 187 GLN A C 1
ATOM 1539 O O . GLN A 1 187 ? 0.077 -11.634 -17.850 1.00 98.38 187 GLN A O 1
ATOM 1544 N N . ILE A 1 188 ? 0.868 -9.531 -17.950 1.00 98.56 188 ILE A N 1
ATOM 1545 C CA . ILE A 1 188 ? 2.266 -9.895 -17.680 1.00 98.56 188 ILE A CA 1
ATOM 1546 C C . ILE A 1 188 ? 2.433 -10.364 -16.229 1.00 98.56 188 ILE A C 1
ATOM 1548 O O . ILE A 1 188 ? 3.143 -11.343 -15.987 1.00 98.56 188 ILE A O 1
ATOM 1552 N N . MET A 1 189 ? 1.755 -9.720 -15.270 1.00 98.56 189 MET A N 1
ATOM 1553 C CA . MET A 1 189 ? 1.739 -10.189 -13.880 1.00 98.56 189 MET A CA 1
ATOM 1554 C C . MET A 1 189 ? 1.246 -11.636 -13.793 1.00 98.56 189 MET A C 1
ATOM 1556 O O . MET A 1 189 ? 1.973 -12.484 -13.286 1.00 98.56 189 MET A O 1
ATOM 1560 N N . ASN A 1 190 ? 0.073 -11.931 -14.362 1.00 98.38 190 ASN A N 1
ATOM 1561 C CA . ASN A 1 190 ? -0.532 -13.264 -14.328 1.00 98.38 190 ASN A CA 1
ATOM 1562 C C . ASN A 1 190 ? 0.293 -14.316 -15.094 1.00 98.38 190 ASN A C 1
ATOM 1564 O O . ASN A 1 190 ? 0.278 -15.491 -14.746 1.00 98.38 190 ASN A O 1
ATOM 1568 N N . GLN A 1 191 ? 1.042 -13.917 -16.127 1.00 98.56 191 GLN A N 1
ATOM 1569 C CA . GLN A 1 191 ? 2.005 -14.806 -16.793 1.00 98.56 191 GLN A CA 1
ATOM 1570 C C . GLN A 1 191 ? 3.233 -15.103 -15.921 1.00 98.56 191 GLN A C 1
ATOM 1572 O O . GLN A 1 191 ? 3.810 -16.181 -16.034 1.00 98.56 191 GLN A O 1
ATOM 1577 N N . THR A 1 192 ? 3.648 -14.150 -15.081 1.00 98.50 192 THR A N 1
ATOM 1578 C CA . THR A 1 192 ? 4.847 -14.271 -14.237 1.00 98.50 192 THR A CA 1
ATOM 1579 C C . THR A 1 192 ? 4.555 -15.041 -12.951 1.00 98.50 192 THR A C 1
ATOM 1581 O O . THR A 1 192 ? 5.290 -15.963 -12.606 1.00 98.50 192 THR A O 1
ATOM 1584 N N . VAL A 1 193 ? 3.489 -14.662 -12.245 1.00 98.31 193 VAL A N 1
ATOM 1585 C CA . VAL A 1 193 ? 2.967 -15.340 -11.055 1.00 98.31 193 VAL A CA 1
ATOM 1586 C C . VAL A 1 193 ? 1.453 -15.488 -11.243 1.00 98.31 193 VAL A C 1
ATOM 1588 O O . VAL A 1 193 ? 0.726 -14.518 -11.033 1.00 98.31 193 VAL A O 1
ATOM 1591 N N . PRO A 1 194 ? 0.971 -16.664 -11.680 1.00 95.12 194 PRO A N 1
ATOM 1592 C CA . PRO A 1 194 ? -0.458 -16.905 -11.864 1.00 95.12 194 PRO A CA 1
ATOM 1593 C C . PRO A 1 194 ? -1.207 -16.933 -10.527 1.00 95.12 194 PRO A C 1
ATOM 1595 O O . PRO A 1 194 ? -0.747 -17.589 -9.588 1.00 95.12 194 PRO A O 1
ATOM 1598 N N . GLY A 1 195 ? -2.371 -16.283 -10.452 1.00 78.94 195 GLY A N 1
ATOM 1599 C CA . GLY A 1 195 ? -3.190 -16.232 -9.234 1.00 78.94 195 GLY A CA 1
ATOM 1600 C C . GLY A 1 195 ? -4.343 -15.251 -9.319 1.00 78.94 195 GLY A C 1
ATOM 1601 O O . GLY A 1 195 ? -4.134 -14.153 -9.878 1.00 78.94 195 GLY A O 1
#

Radius of gyration: 22.59 Å; chains: 1; bounding box: 71×45×57 Å

pLDDT: mean 91.24, std 15.64, range [45.28, 98.88]

Foldseek 3Di:
DVVVVVVVVVVVPPDPPDPPPPLPQQPAEDEDEALVCLVVRLCPRCPPNHAQYEYEYEDELVRLDLVRVLVSQVSCLVSNYAYAYEYFYDQDPQAGEADDLVSLLSVLVSQLPHDHSDQAAHYEYFAALQFCRRYRNARDLLVLLVSLVSSVVNNVVSPVSYDYHYHDHDCPFPPDRGGHHPVVSVVNSCVNPND

Sequence (195 aa):
MKKILFALAILTFLGSPGKIRAEEINKFGIHILETNEVDQAAELVNSGGGDWGWVTIVLRINDLDQEKWQKFFDNCRRLHLIPLVRLATEIENNFWRRPELADIDRMANFLNNLNWPTQNQYLIVFNEPNHAKEWGGEINPSQYAQILSYTIEKFKEKNDHFFILNAGFDLAADNSAGTMDVYRYWQIMNQTVPG

Secondary structure (DSSP, 8-state):
-TTTHHHHHHTTSS------------S-EEEESSGGGHHHHHHHHTGGG--SEEEEEEEETT---HHHHHHHHHHHHHHTEEEEEEEE--EETTEEPPPPHHHHHHHHHHHHTS--SSSSEEEE--B-TTBGGGTTTS--HHHHHHHHHHHHHHHHHH-TTEEEEPPB--TT--SSSSB--HHHHHHHHHHHS--